Protein AF-0000000074485334 (afdb_homodimer)

Solvent-accessible surface area (backbone atoms only — not comparable to full-atom values): 10804 Å² total; per-residue (Å²): 131,56,73,60,58,55,54,50,51,48,52,54,51,51,53,50,52,50,50,51,51,50,42,45,50,51,14,49,51,49,51,52,48,38,50,74,68,72,44,50,59,55,57,53,14,60,74,61,71,48,57,42,66,56,48,52,33,33,52,67,53,73,46,70,53,33,49,62,54,48,25,43,47,10,41,76,62,61,41,70,47,78,41,64,43,44,82,66,78,66,75,74,72,80,64,67,128,130,57,74,61,58,54,54,51,51,49,52,55,50,50,54,50,52,50,50,53,50,50,43,46,48,52,13,49,50,51,51,51,47,36,49,75,67,71,44,50,59,54,55,52,14,60,74,62,72,48,58,43,65,58,48,53,33,33,53,68,52,73,46,71,53,33,48,62,55,47,25,42,47,9,40,77,62,62,40,71,46,77,40,64,42,48,82,69,75,67,80,69,70,76,63,83,127

Structure (mmCIF, N/CA/C/O backbone):
data_AF-0000000074485334-model_v1
#
loop_
_entity.id
_entity.type
_entity.pdbx_description
1 polymer 'Transcriptional regulator'
#
loop_
_atom_site.group_PDB
_atom_site.id
_atom_site.type_symbol
_atom_site.label_atom_id
_atom_site.label_alt_id
_atom_site.label_comp_id
_atom_site.label_asym_id
_atom_site.label_entity_id
_atom_site.label_seq_id
_atom_site.pdbx_PDB_ins_code
_atom_site.Cartn_x
_atom_site.Cartn_y
_atom_site.Cartn_z
_atom_site.occupancy
_atom_site.B_iso_or_equiv
_atom_site.auth_seq_id
_atom_site.auth_comp_id
_atom_site.auth_asym_id
_atom_site.auth_atom_id
_atom_site.pdbx_PDB_model_num
ATOM 1 N N . MET A 1 1 ? -9.156 -35.875 8.82 1 62.97 1 MET A N 1
ATOM 2 C CA . MET A 1 1 ? -8.688 -34.656 8.148 1 62.97 1 MET A CA 1
ATOM 3 C C . MET A 1 1 ? -7.305 -34.875 7.551 1 62.97 1 MET A C 1
ATOM 5 O O . MET A 1 1 ? -6.379 -35.281 8.25 1 62.97 1 MET A O 1
ATOM 9 N N . SER A 1 2 ? -7.074 -34.844 6.277 1 83.19 2 SER A N 1
ATOM 10 C CA . SER A 1 2 ? -5.844 -35.25 5.613 1 83.19 2 SER A CA 1
ATOM 11 C C . SER A 1 2 ? -4.672 -34.375 6.008 1 83.19 2 SER A C 1
ATOM 13 O O . SER A 1 2 ? -4.867 -33.25 6.48 1 83.19 2 SER A O 1
ATOM 15 N N . ASP A 1 3 ? -3.596 -34.906 6.133 1 88.75 3 ASP A N 1
ATOM 16 C CA . ASP A 1 3 ? -2.34 -34.219 6.398 1 88.75 3 ASP A CA 1
ATOM 17 C C . ASP A 1 3 ? -2.223 -32.969 5.551 1 88.75 3 ASP A C 1
ATOM 19 O O . ASP A 1 3 ? -1.671 -31.953 6.004 1 88.75 3 ASP A O 1
ATOM 23 N N . PHE A 1 4 ? -2.906 -33.031 4.547 1 87.56 4 PHE A N 1
ATOM 24 C CA . PHE A 1 4 ? -2.891 -31.891 3.627 1 87.56 4 PHE A CA 1
ATOM 25 C C . PHE A 1 4 ? -3.682 -30.719 4.195 1 87.56 4 PHE A C 1
ATOM 27 O O . PHE A 1 4 ? -3.219 -29.578 4.168 1 87.56 4 PHE A O 1
ATOM 34 N N . PHE A 1 5 ? -4.836 -30.938 4.723 1 87.38 5 PHE A N 1
ATOM 35 C CA . PHE A 1 5 ? -5.699 -29.891 5.266 1 87.38 5 PHE A CA 1
ATOM 36 C C . PHE A 1 5 ? -5.043 -29.219 6.457 1 87.38 5 PHE A C 1
ATOM 38 O O . PHE A 1 5 ? -5.148 -28 6.617 1 87.38 5 PHE A O 1
ATOM 45 N N . LYS A 1 6 ? -4.391 -30.016 7.129 1 91.5 6 LYS A N 1
ATOM 46 C CA . LYS A 1 6 ? -3.717 -29.469 8.305 1 91.5 6 LYS A CA 1
ATOM 47 C C . LYS A 1 6 ? -2.574 -28.547 7.906 1 91.5 6 LYS A C 1
ATOM 49 O O . LYS A 1 6 ? -2.41 -27.469 8.484 1 91.5 6 LYS A O 1
ATOM 54 N N . LYS A 1 7 ? -1.795 -29 7.016 1 89.06 7 LYS A N 1
ATOM 55 C CA . LYS A 1 7 ? -0.67 -28.203 6.535 1 89.06 7 LYS A CA 1
ATOM 56 C C . LYS A 1 7 ? -1.153 -26.906 5.867 1 89.06 7 LYS A C 1
ATOM 58 O O . LYS A 1 7 ? 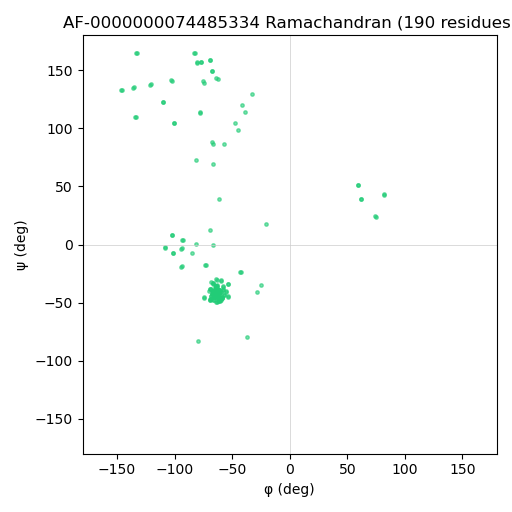-0.596 -25.844 6.102 1 89.06 7 LYS A O 1
ATOM 63 N N . TYR A 1 8 ? -2.219 -26.969 5.133 1 86.94 8 TYR A N 1
ATOM 64 C CA . TYR A 1 8 ? -2.791 -25.812 4.453 1 86.94 8 TYR A CA 1
ATOM 65 C C . TYR A 1 8 ? -3.346 -24.797 5.453 1 86.94 8 TYR A C 1
ATOM 67 O O . TYR A 1 8 ? -3.111 -23.594 5.332 1 86.94 8 TYR A O 1
ATOM 75 N N . ALA A 1 9 ? -3.979 -25.312 6.441 1 90.62 9 ALA A N 1
ATOM 76 C CA . ALA A 1 9 ? -4.523 -24.469 7.496 1 90.62 9 ALA A CA 1
ATOM 77 C C . ALA A 1 9 ? -3.414 -23.734 8.242 1 90.62 9 ALA A C 1
ATOM 79 O O . ALA A 1 9 ? -3.57 -22.562 8.594 1 90.62 9 ALA A O 1
ATOM 80 N N . ALA A 1 10 ? -2.389 -24.359 8.359 1 91.31 10 ALA A N 1
ATOM 81 C CA . ALA A 1 10 ? -1.251 -23.781 9.062 1 91.31 10 ALA A CA 1
ATOM 82 C C . ALA A 1 10 ? -0.631 -22.641 8.242 1 91.31 10 ALA A C 1
ATOM 84 O O . ALA A 1 10 ? -0.308 -21.594 8.789 1 91.31 10 ALA A O 1
ATOM 85 N N . ILE A 1 11 ? -0.539 -22.781 7 1 86.69 11 ILE A N 1
ATOM 86 C CA . ILE A 1 11 ? 0.061 -21.797 6.109 1 86.69 11 ILE A CA 1
ATOM 87 C C . ILE A 1 11 ? -0.825 -20.562 6.047 1 86.69 11 ILE A C 1
ATOM 89 O O . ILE A 1 11 ? -0.342 -19.438 6.203 1 86.69 11 ILE A O 1
ATOM 93 N N . ARG A 1 12 ? -2.08 -20.859 5.844 1 88.25 12 ARG A N 1
ATOM 94 C CA . ARG A 1 12 ? -3.021 -19.734 5.789 1 88.25 12 ARG A CA 1
ATOM 95 C C . ARG A 1 12 ? -3.029 -18.969 7.098 1 88.25 12 ARG A C 1
ATOM 97 O O . ARG A 1 12 ? -3.111 -17.734 7.098 1 88.25 12 ARG A O 1
ATOM 104 N N . GLY A 1 13 ? -2.986 -19.719 8.148 1 91.88 13 GLY A N 1
ATOM 105 C CA . GLY A 1 13 ? -2.936 -19.094 9.453 1 91.88 13 GLY A CA 1
ATOM 106 C C . GLY A 1 13 ? -1.726 -18.203 9.641 1 91.88 13 GLY A C 1
ATOM 107 O O . GLY A 1 13 ? -1.846 -17.078 10.148 1 91.88 13 GLY A O 1
ATOM 108 N N . GLU A 1 14 ? -0.611 -18.609 9.18 1 92.12 14 GLU A N 1
ATOM 109 C CA . GLU A 1 14 ? 0.622 -17.844 9.305 1 92.12 14 GLU A CA 1
ATOM 110 C C . GLU A 1 14 ? 0.559 -16.562 8.477 1 92.12 14 GLU A C 1
ATOM 112 O O . GLU A 1 14 ? 0.997 -15.5 8.93 1 92.12 14 GLU A O 1
ATOM 117 N N . GLN A 1 15 ? 0.056 -16.641 7.305 1 91.5 15 GLN A N 1
ATOM 118 C CA . GLN A 1 15 ? -0.057 -15.469 6.434 1 91.5 15 GLN A CA 1
ATOM 119 C C . GLN A 1 15 ? -0.993 -14.422 7.035 1 91.5 15 GLN A C 1
ATOM 121 O O . GLN A 1 15 ? -0.754 -13.219 6.906 1 91.5 15 GLN A O 1
ATOM 126 N N . HIS A 1 16 ? -2.014 -14.961 7.676 1 93.5 16 HIS A N 1
ATOM 127 C CA . HIS A 1 16 ? -2.967 -14.062 8.312 1 93.5 16 HIS A CA 1
ATOM 128 C C . HIS A 1 16 ? -2.318 -13.289 9.461 1 93.5 16 HIS A C 1
ATOM 130 O O . HIS A 1 16 ? -2.518 -12.078 9.586 1 93.5 16 HIS A O 1
ATOM 136 N N . VAL A 1 17 ? -1.509 -14.008 10.203 1 95 17 VAL A N 1
ATOM 137 C CA . VAL A 1 17 ? -0.847 -13.383 11.344 1 95 17 VAL A CA 1
ATOM 138 C C . VAL A 1 17 ? 0.145 -12.328 10.859 1 95 17 VAL A C 1
ATOM 140 O O . VAL A 1 17 ? 0.223 -11.234 11.414 1 95 17 VAL A O 1
ATOM 143 N N . LYS A 1 18 ? 0.827 -12.656 9.797 1 94.44 18 LYS A N 1
ATOM 144 C CA . LYS A 1 18 ? 1.801 -11.727 9.242 1 94.44 18 LYS A CA 1
ATOM 145 C C . LYS A 1 18 ? 1.114 -10.477 8.695 1 94.44 18 LYS A C 1
ATOM 147 O O . LYS A 1 18 ? 1.625 -9.359 8.852 1 94.44 18 LYS A O 1
ATOM 152 N N . LYS A 1 19 ? 0.011 -10.68 8.086 1 94.06 19 LYS A N 1
ATOM 153 C CA . LYS A 1 19 ? -0.771 -9.562 7.562 1 94.06 19 LYS A CA 1
ATOM 154 C C . LYS A 1 19 ? -1.201 -8.625 8.688 1 94.06 19 LYS A C 1
ATOM 156 O O . LYS A 1 19 ? -1.057 -7.406 8.57 1 94.06 19 LYS A O 1
ATOM 161 N N . LEU A 1 20 ? -1.696 -9.172 9.75 1 94.94 20 LEU A N 1
ATOM 162 C CA . LEU A 1 20 ? -2.121 -8.375 10.898 1 94.94 20 LEU A CA 1
ATOM 163 C C . LEU A 1 20 ? -0.947 -7.598 11.484 1 94.94 20 LEU A C 1
ATOM 165 O O . LEU A 1 20 ? -1.103 -6.441 11.883 1 94.94 20 LEU A O 1
ATOM 169 N N . GLN A 1 21 ? 0.18 -8.227 11.523 1 94.88 21 GLN A N 1
ATOM 170 C CA . GLN A 1 21 ? 1.379 -7.578 12.047 1 94.88 21 GLN A CA 1
ATOM 171 C C . GLN A 1 21 ? 1.788 -6.395 11.172 1 94.88 21 GLN A C 1
ATOM 173 O O . GLN A 1 21 ? 2.162 -5.336 11.688 1 94.88 21 GLN A O 1
ATOM 178 N N . LEU A 1 22 ? 1.682 -6.594 9.922 1 95 22 LEU A N 1
ATOM 179 C CA . LEU A 1 22 ? 2.027 -5.527 8.992 1 95 22 LEU A CA 1
ATOM 180 C C . LEU A 1 22 ? 1.1 -4.332 9.172 1 95 22 LEU A C 1
ATOM 182 O O . LEU A 1 22 ? 1.561 -3.189 9.258 1 95 22 LEU A O 1
ATOM 186 N N . GLU A 1 23 ? -0.223 -4.66 9.188 1 95.75 23 GLU A N 1
ATOM 187 C CA . GLU A 1 23 ? -1.198 -3.584 9.336 1 95.75 23 GLU A CA 1
ATOM 188 C C . GLU A 1 23 ? -1.018 -2.857 10.664 1 95.75 23 GLU A C 1
ATOM 190 O O . GLU A 1 23 ? -1.148 -1.634 10.734 1 95.75 23 GLU A O 1
ATOM 195 N N . GLY A 1 24 ? -0.718 -3.629 11.695 1 96.25 24 GLY A N 1
ATOM 196 C CA . GLY A 1 24 ? -0.431 -3.021 12.992 1 96.25 24 GLY A CA 1
ATOM 197 C C . GLY A 1 24 ? 0.782 -2.111 12.961 1 96.25 24 GLY A C 1
ATOM 198 O O . GLY A 1 24 ? 0.763 -1.0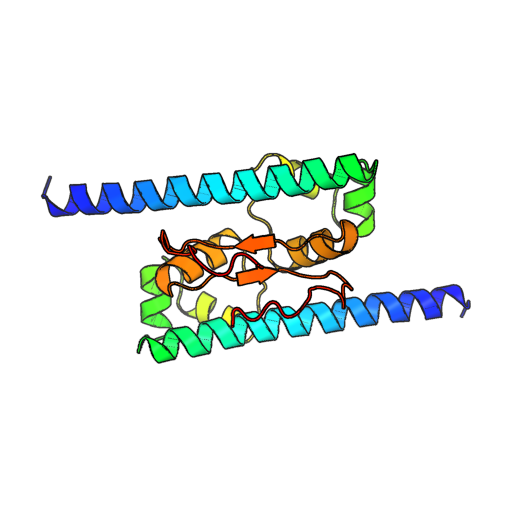25 13.547 1 96.25 24 GLY A O 1
ATOM 199 N N . THR A 1 25 ? 1.804 -2.521 12.297 1 95.81 25 THR A N 1
ATOM 200 C CA . THR A 1 25 ? 3.033 -1.742 12.195 1 95.81 25 THR A CA 1
ATOM 201 C C . THR A 1 25 ? 2.791 -0.446 11.43 1 95.81 25 THR A C 1
ATOM 203 O O . THR A 1 25 ? 3.225 0.625 11.859 1 95.81 25 THR A O 1
ATOM 206 N N . ILE A 1 26 ? 2.064 -0.538 10.336 1 96.81 26 ILE A N 1
ATOM 207 C CA . ILE A 1 26 ? 1.754 0.638 9.531 1 96.81 26 ILE A CA 1
ATOM 208 C C . ILE A 1 26 ? 0.903 1.611 10.344 1 96.81 26 ILE A C 1
ATOM 210 O O . ILE A 1 26 ? 1.189 2.811 10.383 1 96.81 26 ILE A O 1
ATOM 214 N N . ALA A 1 27 ? -0.083 1.032 11 1 97.94 27 ALA A N 1
ATOM 215 C CA . ALA A 1 27 ? -0.963 1.848 11.836 1 97.94 27 ALA A CA 1
ATOM 216 C C . ALA A 1 27 ? -0.173 2.576 12.922 1 97.94 27 ALA A C 1
ATOM 218 O O . ALA A 1 27 ? -0.342 3.781 13.117 1 97.94 27 ALA A O 1
ATOM 219 N N . ALA A 1 28 ? 0.709 1.874 13.578 1 97.75 28 ALA A N 1
ATOM 220 C CA . ALA A 1 28 ? 1.513 2.451 14.656 1 97.75 28 ALA A CA 1
ATOM 221 C C . ALA A 1 28 ? 2.443 3.535 14.117 1 97.75 28 ALA A C 1
ATOM 223 O O . ALA A 1 28 ? 2.625 4.574 14.758 1 97.75 28 ALA A O 1
ATOM 224 N N . GLN A 1 29 ? 3.029 3.297 12.953 1 97.38 29 GLN A N 1
ATOM 225 C CA . GLN A 1 29 ? 3.932 4.27 12.344 1 97.38 29 GLN A CA 1
ATOM 226 C C . GLN A 1 29 ? 3.195 5.562 12 1 97.38 29 GLN A C 1
ATOM 228 O O . GLN A 1 29 ? 3.693 6.656 12.258 1 97.38 29 GLN A O 1
ATOM 233 N N . ILE A 1 30 ? 2.023 5.387 11.43 1 98.38 30 ILE A N 1
ATOM 234 C CA . ILE A 1 30 ? 1.229 6.555 11.062 1 98.38 30 ILE A CA 1
ATOM 235 C C . ILE A 1 30 ? 0.873 7.355 12.312 1 98.38 30 ILE A C 1
ATOM 237 O O . ILE A 1 30 ? 1.085 8.57 12.359 1 98.38 30 ILE A O 1
ATOM 241 N N . LYS A 1 31 ? 0.383 6.676 13.305 1 98.56 31 LYS A N 1
ATOM 242 C CA . LYS A 1 31 ? -0.022 7.336 14.539 1 98.56 31 LYS A CA 1
ATOM 243 C C . LYS A 1 31 ? 1.162 8.031 15.203 1 98.56 31 LYS A C 1
ATOM 245 O O . LYS A 1 31 ? 1.072 9.203 15.578 1 98.56 31 LYS A O 1
ATOM 250 N N . THR A 1 32 ? 2.26 7.316 15.32 1 98.44 32 THR A N 1
ATOM 251 C CA . THR A 1 32 ? 3.453 7.836 15.977 1 98.44 32 THR A CA 1
ATOM 252 C C . THR A 1 32 ? 3.975 9.07 15.25 1 98.44 32 THR A C 1
ATOM 254 O O . THR A 1 32 ? 4.234 10.102 15.875 1 98.44 32 THR A O 1
ATOM 257 N N . ARG A 1 33 ? 4.074 9.023 13.938 1 98.06 33 ARG A N 1
ATOM 258 C CA . ARG A 1 33 ? 4.598 10.133 13.156 1 98.06 33 ARG A CA 1
ATOM 259 C C . ARG A 1 33 ? 3.643 11.32 13.188 1 98.06 33 ARG A C 1
ATOM 261 O O . ARG A 1 33 ? 4.074 12.469 13.305 1 98.06 33 ARG A O 1
ATOM 268 N N . ARG A 1 34 ? 2.373 10.969 13.008 1 98.56 34 ARG A N 1
ATOM 269 C CA . ARG A 1 34 ? 1.378 12.031 13.086 1 98.56 34 ARG A CA 1
ATOM 270 C C . ARG A 1 34 ? 1.516 12.812 14.391 1 98.56 34 ARG A C 1
ATOM 272 O O . ARG A 1 34 ? 1.539 14.039 14.391 1 98.56 34 ARG A O 1
ATOM 279 N N . LYS A 1 35 ? 1.683 12.109 15.492 1 98.62 35 LYS A N 1
ATOM 280 C CA . LYS A 1 35 ? 1.803 12.727 16.812 1 98.62 35 LYS A CA 1
ATOM 281 C C . LYS A 1 35 ? 3.117 13.484 16.953 1 98.62 35 LYS A C 1
ATOM 283 O O . LYS A 1 35 ? 3.158 14.562 17.547 1 98.62 35 LYS A O 1
ATOM 288 N N . GLN A 1 36 ? 4.164 12.922 16.391 1 98.19 36 GLN A N 1
ATOM 289 C CA . GLN A 1 36 ? 5.461 13.594 16.406 1 98.19 36 GLN A CA 1
ATOM 290 C C . GLN A 1 36 ? 5.387 14.953 15.719 1 98.19 36 GLN A C 1
ATOM 292 O O . GLN A 1 36 ? 6.109 15.875 16.078 1 98.19 36 GLN A O 1
ATOM 297 N N . LEU A 1 37 ? 4.523 15.055 14.758 1 97.5 37 LEU A N 1
ATOM 298 C CA . LEU A 1 37 ? 4.363 16.297 14 1 97.5 37 LEU A CA 1
ATOM 299 C C . LEU A 1 37 ? 3.262 17.156 14.609 1 97.5 37 LEU A C 1
ATOM 301 O O . LEU A 1 37 ? 2.842 18.156 14.008 1 97.5 37 LEU A O 1
ATOM 305 N N . ASN A 1 38 ? 2.674 16.734 15.734 1 98.38 38 ASN A N 1
ATOM 306 C CA . ASN A 1 38 ? 1.641 17.438 16.484 1 98.38 38 ASN A CA 1
ATOM 307 C C . ASN A 1 38 ? 0.374 17.625 15.648 1 98.38 38 ASN A C 1
ATOM 309 O O . ASN A 1 38 ? -0.265 18.672 15.703 1 98.38 38 ASN A O 1
ATOM 313 N N . MET A 1 39 ? 0.063 16.656 14.93 1 98.31 39 MET A N 1
ATOM 314 C CA . MET A 1 39 ? -1.136 16.688 14.094 1 98.31 39 MET A CA 1
ATOM 315 C C . MET A 1 39 ? -2.252 15.859 14.727 1 98.31 39 MET A C 1
ATOM 317 O O . MET A 1 39 ? -2.002 14.781 15.273 1 98.31 39 MET A O 1
ATOM 321 N N . THR A 1 40 ? -3.439 16.375 14.602 1 98.69 40 THR A N 1
ATOM 322 C CA . THR A 1 40 ? -4.617 15.5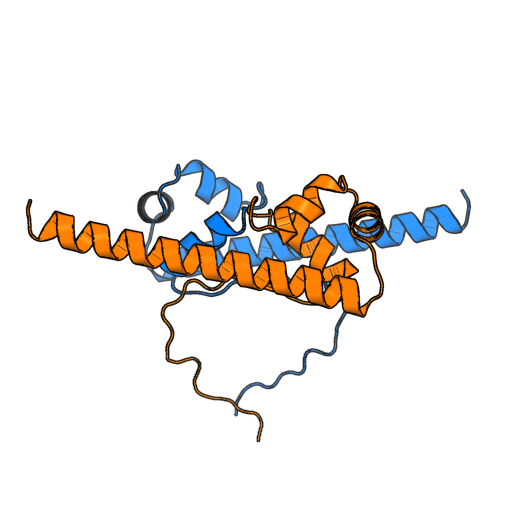86 14.938 1 98.69 40 THR A CA 1
ATOM 323 C C . THR A 1 40 ? -5.012 14.688 13.766 1 98.69 40 THR A C 1
ATOM 325 O O . THR A 1 40 ? -4.488 14.836 12.656 1 98.69 40 THR A O 1
ATOM 328 N N . GLN A 1 41 ? -5.844 13.75 14.07 1 98.75 41 GLN A N 1
ATOM 329 C CA . GLN A 1 41 ? -6.379 12.93 12.984 1 98.75 41 GLN A CA 1
ATOM 330 C C . GLN A 1 41 ? -7.09 13.789 11.945 1 98.75 41 GLN A C 1
ATOM 332 O O . GLN A 1 41 ? -6.988 13.539 10.742 1 98.75 41 GLN A O 1
ATOM 337 N N . GLN A 1 42 ? -7.789 14.875 12.352 1 98.81 42 GLN A N 1
ATOM 338 C CA . GLN A 1 42 ? -8.508 15.781 11.461 1 98.81 42 GLN A CA 1
ATOM 339 C C . GLN A 1 42 ? -7.543 16.531 10.547 1 98.81 42 GLN A C 1
ATOM 341 O O . GLN A 1 42 ? -7.781 16.656 9.344 1 98.81 42 GLN A O 1
ATOM 346 N N . GLU A 1 43 ? -6.508 17 11.172 1 98.69 43 GLU A N 1
ATOM 347 C CA . GLU A 1 43 ? -5.535 17.75 10.383 1 98.69 43 GLU A CA 1
ATOM 348 C C . GLU A 1 43 ? -4.887 16.875 9.32 1 98.69 43 GLU A C 1
ATOM 350 O O . GLU A 1 43 ? -4.707 17.312 8.18 1 98.69 43 GLU A O 1
ATOM 355 N N . LEU A 1 44 ? -4.523 15.664 9.664 1 98.56 44 LEU A N 1
ATOM 356 C CA . LEU A 1 44 ? -3.973 14.734 8.68 1 98.56 44 LEU A CA 1
ATOM 357 C C . LEU A 1 44 ? -4.992 14.438 7.59 1 98.56 44 LEU A C 1
ATOM 359 O O . LEU A 1 44 ? -4.656 14.445 6.402 1 98.56 44 LEU A O 1
ATOM 363 N N . ALA A 1 45 ? -6.215 14.172 7.969 1 98.69 45 ALA A N 1
ATOM 364 C CA . ALA A 1 45 ? -7.297 13.883 7.031 1 98.69 45 ALA A CA 1
ATOM 365 C C . ALA A 1 45 ? -7.477 15.023 6.039 1 98.69 45 ALA A C 1
ATOM 367 O O . ALA A 1 45 ? -7.582 14.797 4.832 1 98.69 45 ALA A O 1
ATOM 368 N N . ASP A 1 46 ? -7.434 16.25 6.52 1 98.12 46 ASP A N 1
ATOM 369 C CA . ASP A 1 46 ? -7.574 17.438 5.684 1 98.12 46 ASP A CA 1
ATOM 370 C C . ASP A 1 46 ? -6.41 17.562 4.699 1 98.12 46 ASP A C 1
ATOM 372 O O . ASP A 1 46 ? -6.613 17.906 3.533 1 98.12 46 ASP A O 1
ATOM 376 N N . ARG A 1 47 ? -5.273 17.203 5.129 1 96.06 47 ARG A N 1
ATOM 377 C CA . ARG A 1 47 ? -4.07 17.344 4.312 1 96.06 47 ARG A CA 1
ATOM 378 C C . ARG A 1 47 ? -4.113 16.391 3.117 1 96.06 47 ARG A C 1
ATOM 380 O O . ARG A 1 47 ? -3.598 16.719 2.045 1 96.06 47 ARG A O 1
ATOM 387 N N . ILE A 1 48 ? -4.758 15.25 3.377 1 96.25 48 ILE A N 1
ATOM 388 C CA . ILE A 1 48 ? -4.699 14.281 2.287 1 96.25 48 ILE A CA 1
ATOM 389 C C . ILE A 1 48 ? -6.066 14.164 1.622 1 96.25 48 ILE A C 1
ATOM 391 O O . ILE A 1 48 ? -6.262 13.336 0.729 1 96.25 48 ILE A O 1
ATOM 395 N N . GLY A 1 49 ? -7.043 14.82 2.059 1 96.75 49 GLY A N 1
ATOM 396 C CA . GLY A 1 49 ? -8.328 14.938 1.383 1 96.75 49 GLY A CA 1
ATOM 397 C C . GLY A 1 49 ? -9.234 13.742 1.626 1 96.75 49 GLY A C 1
ATOM 398 O O . GLY A 1 49 ? -9.852 13.227 0.691 1 96.75 49 GLY A O 1
ATOM 399 N N . VAL A 1 50 ? -9.289 13.281 2.895 1 97.62 50 VAL A N 1
ATOM 400 C CA . VAL A 1 50 ? -10.188 12.195 3.258 1 97.62 50 VAL A CA 1
ATOM 401 C C . VAL A 1 50 ? -10.938 12.555 4.543 1 97.62 50 VAL A C 1
ATOM 403 O O . VAL A 1 50 ? -10.555 13.492 5.246 1 97.62 50 VAL A O 1
ATOM 406 N N . PRO A 1 51 ? -11.992 11.812 4.793 1 98.38 51 PRO A N 1
ATOM 407 C CA . PRO A 1 51 ? -12.656 12.008 6.082 1 98.38 51 PRO A CA 1
ATOM 408 C C . PRO A 1 51 ? -11.797 11.562 7.262 1 98.38 51 PRO A C 1
ATOM 410 O O . PRO A 1 51 ? -11.023 10.617 7.141 1 98.38 51 PRO A O 1
ATOM 413 N N . LYS A 1 52 ? -11.992 12.227 8.383 1 98.56 52 LYS A N 1
ATOM 414 C CA . LYS A 1 52 ? -11.289 11.875 9.617 1 98.56 52 LYS A CA 1
ATOM 415 C C . LYS A 1 52 ? -11.484 10.406 9.961 1 98.56 52 LYS A C 1
ATOM 417 O O . LYS A 1 52 ? -10.562 9.75 10.469 1 98.56 52 LYS A O 1
ATOM 422 N N . SER A 1 53 ? -12.625 9.883 9.648 1 98.56 53 SER A N 1
ATOM 423 C CA . SER A 1 53 ? -12.945 8.492 9.977 1 98.56 53 SER A CA 1
ATOM 424 C C . SER A 1 53 ? -12.023 7.527 9.234 1 98.56 53 SER A C 1
ATOM 426 O O . SER A 1 53 ? -11.727 6.441 9.734 1 98.56 53 SER A O 1
ATOM 428 N N . THR A 1 54 ? -11.57 7.926 8.055 1 98.25 54 THR A N 1
ATOM 429 C CA . THR A 1 54 ? -10.641 7.102 7.289 1 98.25 54 THR A CA 1
ATOM 430 C C . THR A 1 54 ? -9.32 6.941 8.039 1 98.25 54 THR A C 1
ATOM 432 O O . THR A 1 54 ? -8.812 5.828 8.188 1 98.25 54 THR A O 1
ATOM 435 N N . ILE A 1 55 ? -8.789 8.031 8.578 1 98.69 55 ILE A N 1
ATOM 436 C CA . ILE A 1 55 ? -7.551 8.008 9.344 1 98.69 55 ILE A CA 1
ATOM 437 C C . ILE A 1 55 ? -7.742 7.176 10.609 1 98.69 55 ILE A C 1
ATOM 439 O O . ILE A 1 55 ? -6.902 6.336 10.938 1 98.69 55 ILE A O 1
ATOM 443 N N . GLY A 1 56 ? -8.844 7.375 11.273 1 98.5 56 GLY A N 1
ATOM 444 C CA . GLY A 1 56 ? -9.133 6.617 12.477 1 98.5 56 GLY A CA 1
ATOM 445 C C . GLY A 1 56 ? -9.164 5.121 12.25 1 98.5 56 GLY A C 1
ATOM 446 O O . GLY A 1 56 ? -8.609 4.352 13.039 1 98.5 56 GLY A O 1
ATOM 447 N N . ARG A 1 57 ? -9.82 4.727 11.203 1 98 57 ARG A N 1
ATOM 448 C CA . ARG A 1 57 ? -9.938 3.307 10.891 1 98 57 ARG A CA 1
ATOM 449 C C . ARG A 1 57 ? -8.586 2.715 10.516 1 98 57 ARG A C 1
ATOM 451 O O . ARG A 1 57 ? -8.266 1.586 10.898 1 98 57 ARG A O 1
ATOM 458 N N . ILE A 1 58 ? -7.797 3.445 9.773 1 97.94 58 ILE A N 1
ATOM 459 C CA . ILE A 1 58 ? -6.465 2.992 9.383 1 97.94 58 ILE A CA 1
ATOM 460 C C . ILE A 1 58 ? -5.594 2.826 10.625 1 97.94 58 ILE A C 1
ATOM 462 O O . ILE A 1 58 ? -4.945 1.791 10.797 1 97.94 58 ILE A O 1
ATOM 466 N N . GLU A 1 59 ? -5.652 3.807 11.547 1 98.19 59 GLU A N 1
ATOM 467 C CA . GLU A 1 59 ? -4.793 3.791 12.727 1 98.19 59 GLU A CA 1
ATOM 468 C C . GLU A 1 59 ? -5.25 2.732 13.727 1 98.19 59 GLU A C 1
ATOM 470 O O . GLU A 1 59 ? -4.488 2.342 14.617 1 98.19 59 GLU A O 1
ATOM 475 N N . ALA A 1 60 ? -6.496 2.281 13.578 1 96.62 60 ALA A N 1
ATOM 476 C CA . ALA A 1 60 ? -7.023 1.225 14.438 1 96.62 60 ALA A CA 1
ATOM 477 C C . ALA A 1 60 ? -6.828 -0.149 13.797 1 96.62 60 ALA A C 1
ATOM 479 O O . ALA A 1 60 ? -7.199 -1.169 14.383 1 96.62 60 ALA A O 1
ATOM 480 N N . GLY A 1 61 ? -6.32 -0.18 12.625 1 93.88 61 GLY A N 1
ATOM 481 C CA . GLY A 1 61 ? -6.117 -1.441 11.93 1 93.88 61 GLY A CA 1
ATOM 482 C C . GLY A 1 61 ? -7.406 -2.049 11.406 1 93.88 61 GLY A C 1
ATOM 483 O O . GLY A 1 61 ? -7.469 -3.25 11.133 1 93.88 61 GLY A O 1
ATOM 484 N N . LEU A 1 62 ? -8.414 -1.211 11.172 1 93.5 62 LEU A N 1
ATOM 485 C CA . LEU A 1 62 ? -9.734 -1.719 10.797 1 93.5 62 LEU A CA 1
ATOM 486 C C . LEU A 1 62 ? -9.891 -1.748 9.281 1 93.5 62 LEU A C 1
ATOM 488 O O . LEU A 1 62 ? -10.805 -2.402 8.766 1 93.5 62 LEU A O 1
ATOM 492 N N . THR A 1 63 ? -9.102 -1.031 8.562 1 93.44 63 THR A N 1
ATOM 493 C CA . THR A 1 63 ? -9.148 -1.015 7.105 1 93.44 63 THR A CA 1
ATOM 494 C C . THR A 1 63 ? -7.742 -1.089 6.516 1 93.44 63 THR A C 1
ATOM 496 O O . THR A 1 63 ? -6.805 -0.494 7.055 1 93.44 63 THR A O 1
ATOM 499 N N . SER A 1 64 ? -7.621 -1.915 5.523 1 94.94 64 SER A N 1
ATOM 500 C CA . SER A 1 64 ? -6.395 -1.893 4.734 1 94.94 64 SER A CA 1
ATOM 501 C C . SER A 1 64 ? -6.395 -0.73 3.746 1 94.94 64 SER A C 1
ATOM 503 O O . SER A 1 64 ? -7.211 -0.693 2.822 1 94.94 64 SER A O 1
ATOM 505 N N . PRO A 1 65 ? -5.527 0.18 3.957 1 97 65 PRO A N 1
ATOM 506 C CA . PRO A 1 65 ? -5.562 1.323 3.043 1 97 65 PRO A CA 1
ATOM 507 C C . PRO A 1 65 ? -5.121 0.96 1.627 1 97 65 PRO A C 1
ATOM 509 O O . PRO A 1 65 ? -4.418 -0.034 1.433 1 97 65 PRO A O 1
ATOM 512 N N . ARG A 1 66 ? -5.547 1.813 0.655 1 96.94 66 ARG A N 1
ATOM 513 C CA . ARG A 1 66 ? -5.039 1.723 -0.71 1 96.94 66 ARG A CA 1
ATOM 514 C C . ARG A 1 66 ? -3.643 2.322 -0.816 1 96.94 66 ARG A C 1
ATOM 516 O O . ARG A 1 66 ? -3.273 3.193 -0.024 1 96.94 66 ARG A O 1
ATOM 523 N N . VAL A 1 67 ? -2.922 1.916 -1.78 1 96.44 67 VAL A N 1
ATOM 524 C CA . VAL A 1 67 ? -1.597 2.453 -2.072 1 96.44 67 VAL A CA 1
ATOM 525 C C . VAL A 1 67 ? -1.678 3.969 -2.24 1 96.44 67 VAL A C 1
ATOM 527 O O . VAL A 1 67 ? -0.83 4.703 -1.727 1 96.44 67 VAL A O 1
ATOM 530 N N . GLU A 1 68 ? -2.672 4.438 -2.863 1 96.06 68 GLU A N 1
ATOM 531 C CA . GLU A 1 68 ? -2.842 5.871 -3.078 1 96.06 68 GLU A CA 1
ATOM 532 C C . GLU A 1 68 ? -2.953 6.621 -1.753 1 96.06 68 GLU A C 1
ATOM 534 O O . GLU A 1 68 ? -2.35 7.68 -1.581 1 96.06 68 GLU A O 1
ATOM 539 N N . THR A 1 69 ? -3.705 6.055 -0.874 1 97.38 69 THR A N 1
ATOM 540 C CA . THR A 1 69 ? -3.883 6.691 0.428 1 97.38 69 THR A CA 1
ATOM 541 C C . THR A 1 69 ? -2.578 6.676 1.219 1 97.38 69 THR A C 1
ATOM 543 O O . THR A 1 69 ? -2.195 7.688 1.811 1 97.38 69 THR A O 1
ATOM 546 N N . LEU A 1 70 ? -1.906 5.59 1.189 1 97.81 70 LEU A N 1
ATOM 547 C CA . LEU A 1 70 ? -0.633 5.492 1.895 1 97.81 70 LEU A CA 1
ATOM 548 C C . LEU A 1 70 ? 0.393 6.453 1.302 1 97.81 70 LEU A C 1
ATOM 550 O O . LEU A 1 70 ? 1.224 7.004 2.025 1 97.81 70 LEU A O 1
ATOM 554 N N . PHE A 1 71 ? 0.33 6.613 -0.019 1 97.56 71 PHE A N 1
ATOM 555 C CA . PHE A 1 71 ? 1.213 7.566 -0.684 1 97.56 71 PHE A CA 1
ATOM 556 C C . PHE A 1 71 ? 0.979 8.977 -0.162 1 97.56 71 PHE A C 1
ATOM 558 O O . PHE A 1 71 ? 1.929 9.68 0.197 1 97.56 71 PHE A O 1
ATOM 565 N N . LYS A 1 72 ? -0.248 9.336 -0.105 1 97.56 72 LYS A N 1
ATOM 566 C CA . LYS A 1 72 ? -0.59 10.664 0.382 1 97.56 72 LYS A CA 1
ATOM 567 C C . LYS A 1 72 ? -0.176 10.844 1.84 1 97.56 72 LYS A C 1
ATOM 569 O O . LYS A 1 72 ? 0.323 11.898 2.225 1 97.56 72 LYS A O 1
ATOM 574 N N . ILE A 1 73 ? -0.377 9.781 2.633 1 98.19 73 ILE A N 1
ATOM 575 C CA . ILE A 1 73 ? 0.027 9.828 4.031 1 98.19 73 ILE A CA 1
ATOM 576 C C . ILE A 1 73 ? 1.547 9.938 4.129 1 98.19 73 ILE A C 1
ATOM 578 O O . ILE A 1 73 ? 2.068 10.711 4.938 1 98.19 73 ILE A O 1
ATOM 582 N N . SER A 1 74 ? 2.201 9.188 3.336 1 97.94 74 SER A N 1
ATOM 583 C CA . SER A 1 74 ? 3.66 9.234 3.312 1 97.94 74 SER A CA 1
ATOM 584 C C . SER A 1 74 ? 4.16 10.641 2.992 1 97.94 74 SER A C 1
ATOM 586 O O . SER A 1 74 ? 5.148 11.102 3.566 1 97.94 74 SER A O 1
ATOM 588 N N . GLN A 1 75 ? 3.498 11.32 2.1 1 96.5 75 GLN A N 1
ATOM 589 C CA . GLN A 1 75 ? 3.836 12.695 1.753 1 96.5 75 GLN A CA 1
ATOM 590 C C . GLN A 1 75 ? 3.588 13.633 2.93 1 96.5 75 GLN A C 1
ATOM 592 O O . GLN A 1 75 ? 4.457 14.43 3.291 1 96.5 75 GLN A O 1
ATOM 597 N N . ALA A 1 76 ? 2.447 13.469 3.49 1 96.88 76 ALA A N 1
ATOM 598 C CA . ALA A 1 76 ? 2.025 14.375 4.559 1 96.88 76 ALA A CA 1
ATOM 599 C C . ALA A 1 76 ? 2.898 14.203 5.797 1 96.88 76 ALA A C 1
ATOM 601 O O . ALA A 1 76 ? 3.156 15.164 6.523 1 96.88 76 ALA A O 1
ATOM 602 N N . LEU A 1 77 ? 3.346 12.984 6.035 1 97.69 77 LEU A N 1
ATOM 603 C CA . LEU A 1 77 ? 4.102 12.68 7.242 1 97.69 77 LEU A CA 1
ATOM 604 C C . LEU A 1 77 ? 5.598 12.594 6.945 1 97.69 77 LEU A C 1
ATOM 606 O O . LEU A 1 77 ? 6.406 12.398 7.852 1 97.69 77 LEU A O 1
ATOM 610 N N . ASN A 1 78 ? 5.984 12.641 5.766 1 95.75 78 ASN A N 1
ATOM 611 C CA . ASN A 1 78 ? 7.371 12.562 5.32 1 95.75 78 ASN A CA 1
ATOM 612 C C . ASN A 1 78 ? 8.031 11.258 5.762 1 95.75 78 ASN A C 1
ATOM 614 O O . ASN A 1 78 ? 9.109 11.266 6.355 1 95.75 78 ASN A O 1
ATOM 618 N N . THR A 1 79 ? 7.352 10.094 5.473 1 95.56 79 THR A N 1
ATOM 619 C CA . THR A 1 79 ? 7.828 8.766 5.848 1 95.56 79 THR A CA 1
ATOM 620 C C . THR A 1 79 ? 7.438 7.734 4.797 1 95.56 79 THR A C 1
ATOM 622 O O . THR A 1 79 ? 6.285 7.699 4.352 1 95.56 79 THR A O 1
ATOM 625 N N . PRO A 1 80 ? 8.375 6.941 4.418 1 96 80 PRO A N 1
ATOM 626 C CA . PRO A 1 80 ? 8.016 5.836 3.525 1 96 80 PRO A CA 1
ATOM 627 C C . PRO A 1 80 ? 7.414 4.648 4.27 1 96 80 PRO A C 1
ATOM 629 O O . PRO A 1 80 ? 7.609 4.508 5.477 1 96 80 PRO A O 1
ATOM 632 N N . PHE A 1 81 ? 6.578 3.762 3.551 1 96 81 PHE A N 1
ATOM 633 C CA . PHE A 1 81 ? 6.004 2.527 4.07 1 96 81 PHE 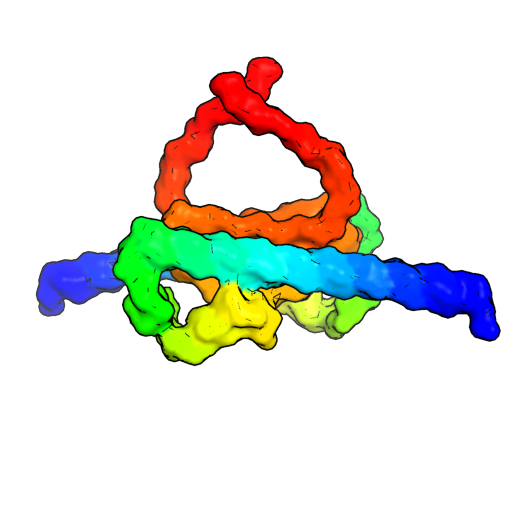A CA 1
ATOM 634 C C . PHE A 1 81 ? 6.453 1.33 3.24 1 96 81 PHE A C 1
ATOM 636 O O . PHE A 1 81 ? 6.516 1.408 2.012 1 96 81 PHE A O 1
ATOM 643 N N . ILE A 1 82 ? 6.801 0.201 3.955 1 95.5 82 ILE A N 1
ATOM 644 C CA . ILE A 1 82 ? 7.254 -1.014 3.287 1 95.5 82 ILE A CA 1
ATOM 645 C C . ILE A 1 82 ? 6.195 -2.105 3.424 1 95.5 82 ILE A C 1
ATOM 647 O O . ILE A 1 82 ? 5.742 -2.404 4.531 1 95.5 82 ILE A O 1
ATOM 651 N N . ILE A 1 83 ? 5.734 -2.621 2.309 1 95.81 83 ILE A N 1
ATOM 652 C CA . ILE A 1 83 ? 4.84 -3.771 2.264 1 95.81 83 ILE A CA 1
ATOM 653 C C . ILE A 1 83 ? 5.633 -5.031 1.933 1 95.81 83 ILE A C 1
ATOM 655 O O . ILE A 1 83 ? 6.02 -5.246 0.781 1 95.81 83 ILE A O 1
ATOM 659 N N . ASP A 1 84 ? 5.844 -5.875 3.02 1 94.62 84 ASP A N 1
ATOM 660 C CA . ASP A 1 84 ? 6.738 -7.016 2.852 1 94.62 84 ASP A CA 1
ATOM 661 C C . ASP A 1 84 ? 6.125 -8.289 3.43 1 94.62 84 ASP A C 1
ATOM 663 O O . ASP A 1 84 ? 6.102 -8.477 4.648 1 94.62 84 ASP A O 1
ATOM 667 N N . GLY A 1 85 ? 5.785 -9.117 2.57 1 92.31 85 GLY A N 1
ATOM 668 C CA . GLY A 1 85 ? 5.309 -10.43 2.988 1 92.31 85 GLY A CA 1
ATOM 669 C C . GLY A 1 85 ? 6.348 -11.523 2.828 1 92.31 85 GLY A C 1
ATOM 670 O O . GLY A 1 85 ? 6.039 -12.703 2.973 1 92.31 85 GLY A O 1
ATOM 671 N N . THR A 1 86 ? 7.566 -11.125 2.498 1 89.5 86 THR A N 1
ATOM 672 C CA . THR A 1 86 ? 8.586 -12.117 2.189 1 89.5 86 THR A CA 1
ATOM 673 C C . THR A 1 86 ? 9.086 -12.797 3.465 1 89.5 86 THR A C 1
ATOM 675 O O . THR A 1 86 ? 8.984 -12.227 4.555 1 89.5 86 THR A O 1
ATOM 678 N N . SER A 1 87 ? 9.273 -14.109 3.348 1 72.56 87 SER A N 1
ATOM 679 C CA . SER A 1 87 ? 9.836 -14.875 4.457 1 72.56 87 SER A CA 1
ATOM 680 C C . SER A 1 87 ? 11.289 -14.477 4.715 1 72.56 87 SER A C 1
ATOM 682 O O . SER A 1 87 ? 11.93 -15.016 5.621 1 72.56 87 SER A O 1
ATOM 684 N N . ARG A 1 88 ? 11.883 -13.547 3.971 1 56.5 88 ARG A N 1
ATOM 685 C CA . ARG A 1 88 ? 13.336 -13.445 4.043 1 56.5 88 ARG A CA 1
ATOM 686 C C . ARG A 1 88 ? 13.781 -12.961 5.418 1 56.5 88 ARG A C 1
ATOM 688 O O . ARG A 1 88 ? 13.359 -11.891 5.875 1 56.5 88 ARG A O 1
ATOM 695 N N . GLN A 1 89 ? 13.992 -13.742 6.324 1 47.47 89 GLN A N 1
ATOM 696 C CA . GLN A 1 89 ? 15.055 -13.586 7.305 1 47.47 89 GLN A CA 1
ATOM 697 C C . GLN A 1 89 ? 16.203 -12.734 6.75 1 47.47 89 GLN A C 1
ATOM 699 O O . GLN A 1 89 ? 17.062 -12.273 7.5 1 47.47 89 GLN A O 1
ATOM 704 N N . ASP A 1 90 ? 16.547 -12.812 5.426 1 39.94 90 ASP A N 1
ATOM 705 C CA . ASP A 1 90 ? 17.906 -12.375 5.098 1 39.94 90 ASP A CA 1
ATOM 706 C C . ASP A 1 90 ? 17.953 -10.859 4.906 1 39.94 90 ASP A C 1
ATOM 708 O O . ASP A 1 90 ? 18.906 -10.328 4.324 1 39.94 90 ASP A O 1
ATOM 712 N N . HIS A 1 91 ? 16.906 -10.18 4.898 1 41.44 91 HIS A N 1
ATOM 713 C CA . HIS A 1 91 ? 17.344 -8.805 4.68 1 41.44 91 HIS A CA 1
ATOM 714 C C . HIS A 1 91 ? 18.328 -8.359 5.75 1 41.44 91 HIS A C 1
ATOM 716 O O . HIS A 1 91 ? 17.969 -8.227 6.922 1 41.44 91 HIS A O 1
ATOM 722 N N . ASN A 1 92 ? 19.594 -8.594 5.625 1 34.78 92 ASN A N 1
ATOM 723 C CA . ASN A 1 92 ? 20.766 -8.031 6.293 1 34.78 92 ASN A CA 1
ATOM 724 C C . ASN A 1 92 ? 20.547 -6.566 6.66 1 34.78 92 ASN A C 1
ATOM 726 O O . ASN A 1 92 ? 19.906 -5.824 5.918 1 34.78 92 ASN A O 1
ATOM 730 N N . LEU A 1 93 ? 20.797 -6.129 7.953 1 32.06 93 LEU A N 1
ATOM 731 C CA . LEU A 1 93 ? 21.219 -5.152 8.953 1 32.06 93 LEU A CA 1
ATOM 732 C C . LEU A 1 93 ? 22.094 -4.07 8.336 1 32.06 93 LEU A C 1
ATOM 734 O O . LEU A 1 93 ? 22.828 -3.377 9.039 1 32.06 93 LEU A O 1
ATOM 738 N N . HIS A 1 94 ? 22.141 -3.852 7.012 1 31.66 94 HIS A N 1
ATOM 739 C CA . HIS A 1 94 ? 23.219 -2.869 6.895 1 31.66 94 HIS A CA 1
ATOM 740 C C . HIS A 1 94 ? 22.812 -1.544 7.539 1 31.66 94 HIS A C 1
ATOM 742 O O . HIS A 1 94 ? 21.922 -0.852 7.047 1 31.66 94 HIS A O 1
ATOM 748 N N . VAL A 1 95 ? 22.734 -1.649 8.859 1 28.64 95 VAL A N 1
ATOM 749 C CA . VAL A 1 95 ? 22.938 -0.41 9.602 1 28.64 95 VAL A CA 1
ATOM 750 C C . VAL A 1 95 ? 24.141 0.335 9.023 1 28.64 95 VAL A C 1
ATOM 752 O O . VAL A 1 95 ? 25.234 -0.229 8.906 1 28.64 95 VAL A O 1
ATOM 755 N N . GLN A 1 96 ? 23.906 1.272 8.219 1 26.41 96 GLN A N 1
ATOM 756 C CA . GLN A 1 96 ? 25.016 2.221 8.109 1 26.41 96 GLN A CA 1
ATOM 757 C C . GLN A 1 96 ? 25.625 2.523 9.477 1 26.41 96 GLN A C 1
ATOM 759 O O . GLN A 1 96 ? 24.891 2.854 10.422 1 26.41 96 GLN A O 1
ATOM 764 N N . ILE A 1 97 ? 26.984 2.197 9.586 1 22.83 97 ILE A N 1
ATOM 765 C CA . ILE A 1 97 ? 28.016 2.658 10.508 1 22.83 97 ILE A CA 1
ATOM 766 C C . ILE A 1 97 ? 27.859 4.156 10.75 1 22.83 97 ILE A C 1
ATOM 768 O O . ILE A 1 97 ? 27.672 4.93 9.812 1 22.83 97 ILE A O 1
ATOM 772 N N . MET B 1 1 ? -6.48 35.281 -11.57 1 63.88 1 MET B N 1
ATOM 773 C CA . MET B 1 1 ? -6.223 34.094 -10.781 1 63.88 1 MET B CA 1
ATOM 774 C C . MET B 1 1 ? -5.102 34.312 -9.773 1 63.88 1 MET B C 1
ATOM 776 O O . MET B 1 1 ? -4.02 34.781 -10.141 1 63.88 1 MET B O 1
ATOM 780 N N . SER B 1 2 ? -5.289 34.312 -8.523 1 82.69 2 SER B N 1
ATOM 781 C CA . SER B 1 2 ? -4.348 34.719 -7.496 1 82.69 2 SER B CA 1
ATOM 782 C C . SER B 1 2 ? -3.098 33.844 -7.488 1 82.69 2 SER B C 1
ATOM 784 O O . SER B 1 2 ? -3.115 32.75 -8 1 82.69 2 SER B O 1
ATOM 786 N N . ASP B 1 3 ? -2.027 34.406 -7.254 1 89 3 ASP B N 1
ATOM 787 C CA . ASP B 1 3 ? -0.741 33.75 -7.105 1 89 3 ASP B CA 1
ATOM 788 C C . ASP B 1 3 ? -0.877 32.469 -6.258 1 89 3 ASP B C 1
ATOM 790 O O . ASP B 1 3 ? -0.194 31.484 -6.504 1 89 3 ASP B O 1
ATOM 794 N N . PHE B 1 4 ? -1.852 32.531 -5.535 1 88 4 PHE B N 1
ATOM 795 C CA . PHE B 1 4 ? -2.113 31.406 -4.648 1 88 4 PHE B CA 1
ATOM 796 C C . PHE B 1 4 ? -2.66 30.219 -5.434 1 88 4 PHE B C 1
ATOM 798 O O . PHE B 1 4 ? -2.213 29.078 -5.246 1 88 4 PHE B O 1
ATOM 805 N N . PHE B 1 5 ? -3.596 30.391 -6.309 1 88.12 5 PHE B N 1
ATOM 806 C CA . PHE B 1 5 ? -4.227 29.328 -7.086 1 88.12 5 PHE B CA 1
ATOM 807 C C . PHE B 1 5 ? -3.211 28.656 -8.008 1 88.12 5 PHE B C 1
ATOM 809 O O . PHE B 1 5 ? -3.244 27.438 -8.195 1 88.12 5 PHE B O 1
ATOM 816 N N . LYS B 1 6 ? -2.389 29.469 -8.453 1 91.69 6 LYS B N 1
ATOM 817 C CA . LYS B 1 6 ? -1.369 28.953 -9.352 1 91.69 6 LYS B CA 1
ATOM 818 C C . LYS B 1 6 ? -0.397 28.031 -8.609 1 91.69 6 LYS B C 1
ATOM 820 O O . LYS B 1 6 ? -0.039 26.969 -9.109 1 91.69 6 LYS B O 1
ATOM 825 N N . LYS B 1 7 ? 0.034 28.484 -7.5 1 89.75 7 LYS B N 1
ATOM 826 C CA . LYS B 1 7 ? 0.96 27.703 -6.691 1 89.75 7 LYS B CA 1
ATOM 827 C C . LYS B 1 7 ? 0.309 26.406 -6.215 1 89.75 7 LYS B C 1
ATOM 829 O O . LYS B 1 7 ? 0.928 25.344 -6.254 1 89.75 7 LYS B O 1
ATOM 834 N N . TYR B 1 8 ? -0.93 26.438 -5.859 1 86.94 8 TYR B N 1
ATOM 835 C CA . TYR B 1 8 ? -1.676 25.266 -5.395 1 86.94 8 TYR B CA 1
ATOM 836 C C . TYR B 1 8 ? -1.865 24.266 -6.523 1 86.94 8 TYR B C 1
ATOM 838 O O . TYR B 1 8 ? -1.667 23.062 -6.328 1 86.94 8 TYR B O 1
ATOM 846 N N . ALA B 1 9 ? -2.158 24.781 -7.645 1 89.88 9 ALA B N 1
ATOM 847 C CA . ALA B 1 9 ? -2.322 23.922 -8.82 1 89.88 9 ALA B CA 1
ATOM 848 C C . ALA B 1 9 ? -1.02 23.203 -9.164 1 89.88 9 ALA B C 1
ATOM 850 O O . ALA B 1 9 ? -1.032 22.031 -9.539 1 89.88 9 ALA B O 1
ATOM 851 N N . ALA B 1 10 ? -0.023 23.875 -8.961 1 91.44 10 ALA B N 1
ATOM 852 C CA . ALA B 1 10 ? 1.289 23.297 -9.258 1 91.44 10 ALA B CA 1
ATOM 853 C C . ALA B 1 10 ? 1.635 22.172 -8.289 1 91.44 10 ALA B C 1
ATOM 855 O O . ALA B 1 10 ? 2.133 21.125 -8.695 1 91.44 10 ALA B O 1
ATOM 856 N N . ILE B 1 11 ? 1.312 22.312 -7.09 1 86.75 11 ILE B N 1
ATOM 857 C CA . ILE B 1 11 ? 1.615 21.328 -6.051 1 86.75 11 ILE B CA 1
ATOM 858 C C . ILE B 1 11 ? 0.776 20.062 -6.27 1 86.75 11 ILE B C 1
ATOM 860 O O . ILE B 1 11 ? 1.304 18.953 -6.262 1 86.75 11 ILE B O 1
ATOM 864 N N . ARG B 1 12 ? -0.459 20.328 -6.473 1 88.25 12 ARG B N 1
ATOM 865 C CA . ARG B 1 12 ? -1.352 19.203 -6.715 1 88.25 12 ARG B CA 1
ATOM 866 C C . ARG B 1 12 ? -0.933 18.438 -7.965 1 88.25 12 ARG B C 1
ATOM 868 O O . ARG B 1 12 ? -0.995 17.203 -7.988 1 88.25 12 ARG B O 1
ATOM 875 N N . GLY B 1 13 ? -0.575 19.203 -8.953 1 91.94 13 GLY B N 1
ATOM 876 C CA . GLY B 1 13 ? -0.103 18.578 -10.18 1 91.94 13 GLY B CA 1
ATOM 877 C C . GLY B 1 13 ? 1.117 17.703 -9.977 1 91.94 13 GLY B C 1
ATOM 878 O O . GLY B 1 13 ? 1.181 16.594 -10.5 1 91.94 13 GLY B O 1
ATOM 879 N N . GLU B 1 14 ? 2.025 18.156 -9.18 1 92.31 14 GLU B N 1
ATOM 880 C CA . GLU B 1 14 ? 3.246 17.391 -8.906 1 92.31 14 GLU B CA 1
ATOM 881 C C . GLU B 1 14 ? 2.941 16.109 -8.141 1 92.31 14 GLU B C 1
ATOM 883 O O . GLU B 1 14 ? 3.52 15.062 -8.43 1 92.31 14 GLU B O 1
ATOM 888 N N . GLN B 1 15 ? 2.094 16.172 -7.203 1 91.44 15 GLN B N 1
ATOM 889 C CA . GLN B 1 15 ? 1.726 15 -6.414 1 91.44 15 GLN B CA 1
ATOM 890 C C . GLN B 1 15 ? 1.048 13.945 -7.281 1 91.44 15 GLN B C 1
ATOM 892 O O . GLN B 1 15 ? 1.251 12.742 -7.082 1 91.44 15 GLN B O 1
ATOM 897 N N . HIS B 1 16 ? 0.282 14.477 -8.195 1 93.5 16 HIS B N 1
ATOM 898 C CA . HIS B 1 16 ? -0.404 13.562 -9.109 1 93.5 16 HIS B CA 1
ATOM 899 C C . HIS B 1 16 ? 0.59 12.812 -9.984 1 93.5 16 HIS B C 1
ATOM 901 O O . HIS B 1 16 ? 0.463 11.602 -10.172 1 93.5 16 HIS B O 1
ATOM 907 N N . VAL B 1 17 ? 1.579 13.547 -10.445 1 95.06 17 VAL B N 1
ATOM 908 C CA . VAL B 1 17 ? 2.58 12.945 -11.32 1 95.06 17 VAL B CA 1
ATOM 909 C C . VAL B 1 17 ? 3.381 11.898 -10.539 1 95.06 17 VAL B C 1
ATOM 911 O O . VAL B 1 17 ? 3.65 10.812 -11.047 1 95.06 17 VAL B O 1
ATOM 914 N N . LYS B 1 18 ? 3.684 12.234 -9.312 1 94.5 18 LYS B N 1
ATOM 915 C CA . LYS B 1 18 ? 4.449 11.312 -8.477 1 94.5 18 LYS B CA 1
ATOM 916 C C . LYS B 1 18 ? 3.646 10.047 -8.18 1 94.5 18 LYS B C 1
ATOM 918 O O . LYS B 1 18 ? 4.199 8.945 -8.164 1 94.5 18 LYS B O 1
ATOM 923 N N . LYS B 1 19 ? 2.408 10.242 -7.941 1 94.12 19 LYS B N 1
ATOM 924 C CA . LYS B 1 19 ? 1.521 9.109 -7.695 1 94.12 19 LYS B CA 1
ATOM 925 C C . LYS B 1 19 ? 1.485 8.164 -8.891 1 94.12 19 LYS B C 1
ATOM 927 O O . LYS B 1 19 ? 1.608 6.949 -8.734 1 94.12 19 LYS B O 1
ATOM 932 N N . LEU B 1 20 ? 1.342 8.711 -10.07 1 94.94 20 LEU B N 1
ATOM 933 C CA . LEU B 1 20 ? 1.316 7.914 -11.297 1 94.94 20 LEU B CA 1
ATOM 934 C C . LEU B 1 20 ? 2.629 7.16 -11.484 1 94.94 20 LEU B C 1
ATOM 936 O O . LEU B 1 20 ? 2.633 6.008 -11.914 1 94.94 20 LEU B O 1
ATOM 940 N N . GLN B 1 21 ? 3.703 7.801 -11.156 1 94.88 21 GLN B N 1
ATOM 941 C CA . GLN B 1 21 ? 5.016 7.176 -11.273 1 94.88 21 GLN B CA 1
ATOM 942 C C . GLN B 1 21 ? 5.152 5.996 -10.312 1 94.88 21 GLN B C 1
ATOM 944 O O . GLN B 1 21 ? 5.688 4.949 -10.68 1 94.88 21 GLN B O 1
ATOM 949 N N . LEU B 1 22 ? 4.645 6.195 -9.156 1 95 22 LEU B N 1
ATOM 950 C CA . LEU B 1 22 ? 4.699 5.129 -8.164 1 95 22 LEU B CA 1
ATOM 951 C C . LEU B 1 22 ? 3.895 3.916 -8.625 1 95 22 LEU B C 1
ATOM 953 O O . LEU B 1 22 ? 4.379 2.785 -8.555 1 95 22 LEU B O 1
ATOM 957 N N . GLU B 1 23 ? 2.639 4.227 -9.062 1 95.75 23 GLU B N 1
ATOM 958 C CA . GLU B 1 23 ? 1.781 3.135 -9.508 1 95.75 23 GLU B CA 1
ATOM 959 C C . GLU B 1 23 ? 2.389 2.418 -10.711 1 95.75 23 GLU B C 1
ATOM 961 O O . GLU B 1 23 ? 2.311 1.192 -10.812 1 95.75 23 GLU B O 1
ATOM 966 N N . GLY B 1 24 ? 2.979 3.197 -11.609 1 96.25 24 GLY B N 1
ATOM 967 C CA . GLY B 1 24 ? 3.67 2.602 -12.734 1 96.25 24 GLY B CA 1
ATOM 968 C C . GLY B 1 24 ? 4.828 1.714 -12.328 1 96.25 24 GLY B C 1
ATOM 969 O O . GLY B 1 24 ? 5.02 0.633 -12.891 1 96.25 24 GLY B O 1
ATOM 970 N N . THR B 1 25 ? 5.586 2.131 -11.367 1 95.81 25 THR B N 1
ATOM 971 C CA . THR B 1 25 ? 6.734 1.375 -10.883 1 95.81 25 THR B CA 1
ATOM 972 C C . THR B 1 25 ? 6.285 0.07 -10.227 1 95.81 25 THR B C 1
ATOM 974 O O . THR B 1 25 ? 6.852 -0.991 -10.5 1 95.81 25 THR B O 1
ATOM 977 N N . ILE B 1 26 ? 5.262 0.142 -9.398 1 96.75 26 ILE B N 1
ATOM 978 C CA . ILE B 1 26 ? 4.734 -1.043 -8.734 1 96.75 26 ILE B CA 1
ATOM 979 C C . ILE B 1 26 ? 4.203 -2.027 -9.766 1 96.75 26 ILE B C 1
ATOM 981 O O . ILE B 1 26 ? 4.512 -3.221 -9.719 1 96.75 26 ILE B O 1
ATOM 985 N N . ALA B 1 27 ? 3.465 -1.463 -10.711 1 97.94 27 ALA B N 1
ATOM 986 C CA . ALA B 1 27 ? 2.908 -2.291 -11.781 1 97.94 27 ALA B CA 1
ATOM 987 C C . ALA B 1 27 ? 4.016 -3 -12.555 1 97.94 27 ALA B C 1
ATOM 989 O O . ALA B 1 27 ? 3.941 -4.207 -12.789 1 97.94 27 ALA B O 1
ATOM 990 N N . ALA B 1 28 ? 5.047 -2.281 -12.914 1 97.75 28 ALA B N 1
ATOM 991 C CA . ALA B 1 28 ? 6.156 -2.836 -13.68 1 97.75 28 ALA B CA 1
ATOM 992 C C . ALA B 1 28 ? 6.898 -3.904 -12.883 1 97.75 28 ALA B C 1
ATOM 994 O O . ALA B 1 28 ? 7.293 -4.938 -13.43 1 97.75 28 ALA B O 1
ATOM 995 N N . GLN B 1 29 ? 7.078 -3.658 -11.586 1 97.44 29 GLN B N 1
ATOM 996 C CA . GLN B 1 29 ? 7.762 -4.613 -10.727 1 97.44 29 GLN B CA 1
ATOM 997 C C . GLN B 1 29 ? 6.984 -5.922 -10.625 1 97.44 29 GLN B C 1
ATOM 999 O O . GLN B 1 29 ? 7.562 -7.004 -10.711 1 97.44 29 GLN B O 1
ATOM 1004 N N . ILE B 1 30 ? 5.691 -5.777 -10.438 1 98.38 30 ILE B N 1
ATOM 1005 C CA . ILE B 1 30 ? 4.844 -6.961 -10.328 1 98.38 30 ILE B CA 1
ATOM 1006 C C . ILE B 1 30 ? 4.914 -7.762 -11.625 1 98.38 30 ILE B C 1
ATOM 1008 O O . ILE B 1 30 ? 5.156 -8.969 -11.602 1 98.38 30 ILE B O 1
ATOM 1012 N N . LYS B 1 31 ? 4.746 -7.086 -12.727 1 98.56 31 LYS B N 1
ATOM 1013 C CA . LYS B 1 31 ? 4.77 -7.746 -14.031 1 98.56 31 LYS B CA 1
ATOM 1014 C C . LYS B 1 31 ? 6.117 -8.414 -14.281 1 98.56 31 LYS B C 1
ATOM 1016 O O . LYS B 1 31 ? 6.172 -9.586 -14.664 1 98.56 31 LYS B O 1
ATOM 1021 N N . THR B 1 32 ? 7.176 -7.676 -14.047 1 98.5 32 THR B N 1
ATOM 1022 C CA . THR B 1 32 ? 8.523 -8.172 -14.297 1 98.5 32 THR B CA 1
ATOM 1023 C C . THR B 1 32 ? 8.812 -9.398 -13.438 1 98.5 32 THR B C 1
ATOM 1025 O O . THR B 1 32 ? 9.273 -10.422 -13.938 1 98.5 32 THR B O 1
ATOM 1028 N N . ARG B 1 33 ? 8.5 -9.352 -12.156 1 98.06 33 ARG B N 1
ATOM 1029 C CA . ARG B 1 33 ? 8.773 -10.461 -11.25 1 98.06 33 ARG B CA 1
ATOM 1030 C C . ARG B 1 33 ? 7.898 -11.664 -11.578 1 98.06 33 ARG B C 1
ATOM 1032 O O . ARG B 1 33 ? 8.367 -12.805 -11.547 1 98.06 33 ARG B O 1
ATOM 1039 N N . ARG B 1 34 ? 6.633 -11.336 -11.812 1 98.56 34 ARG B N 1
ATOM 1040 C CA . ARG B 1 34 ? 5.738 -12.414 -12.203 1 98.56 34 ARG B CA 1
ATOM 1041 C C . ARG B 1 34 ? 6.297 -13.18 -13.398 1 98.56 34 ARG B C 1
ATOM 1043 O O . ARG B 1 34 ? 6.336 -14.414 -13.383 1 98.56 34 ARG B O 1
ATOM 1050 N N . LYS B 1 35 ? 6.777 -12.469 -14.391 1 98.56 35 LYS B N 1
ATOM 1051 C CA . LYS B 1 35 ? 7.32 -13.078 -15.602 1 98.56 35 LYS B CA 1
ATOM 1052 C C . LYS B 1 35 ? 8.625 -13.812 -15.312 1 98.56 35 LYS B C 1
ATOM 1054 O O . LYS B 1 35 ? 8.875 -14.891 -15.867 1 98.56 35 LYS B O 1
ATOM 1059 N N . GLN B 1 36 ? 9.43 -13.25 -14.453 1 98.19 36 GLN B N 1
ATOM 1060 C CA . GLN B 1 36 ? 10.68 -13.891 -14.055 1 98.19 36 GLN B CA 1
ATOM 1061 C C . GLN B 1 36 ? 10.414 -15.258 -13.422 1 98.19 36 GLN B C 1
ATOM 1063 O O . GLN B 1 36 ? 11.234 -16.172 -13.547 1 98.19 36 GLN B O 1
ATOM 1068 N N . LEU B 1 37 ? 9.297 -15.375 -12.781 1 97.5 37 LEU B N 1
ATOM 1069 C CA . LEU B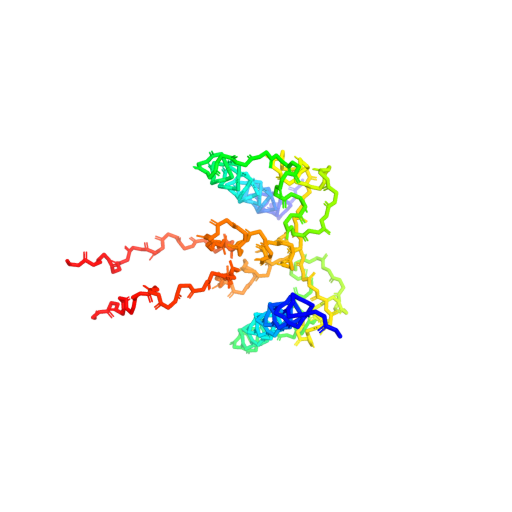 1 37 ? 8.93 -16.625 -12.117 1 97.5 37 LEU B CA 1
ATOM 1070 C C . LEU B 1 37 ? 8.094 -17.5 -13.039 1 97.5 37 LEU B C 1
ATOM 1072 O O . LEU B 1 37 ? 7.523 -18.5 -12.602 1 97.5 37 LEU B O 1
ATOM 1076 N N . ASN B 1 38 ? 7.887 -17.078 -14.297 1 98.38 38 ASN B N 1
ATOM 1077 C CA . ASN B 1 38 ? 7.16 -17.797 -15.336 1 98.38 38 ASN B CA 1
ATOM 1078 C C . ASN B 1 38 ? 5.699 -18.016 -14.953 1 98.38 38 ASN B C 1
ATOM 1080 O O . ASN B 1 38 ? 5.133 -19.078 -15.211 1 98.38 38 ASN B O 1
ATOM 1084 N N . MET B 1 39 ? 5.148 -17.078 -14.367 1 98.31 39 MET B N 1
ATOM 1085 C CA . MET B 1 39 ? 3.748 -17.125 -13.961 1 98.31 39 MET B CA 1
ATOM 1086 C C . MET B 1 39 ? 2.875 -16.312 -14.914 1 98.31 39 MET B C 1
ATOM 1088 O O . MET B 1 39 ? 3.26 -15.227 -15.352 1 98.31 39 MET B O 1
ATOM 1092 N N . THR B 1 40 ? 1.725 -16.859 -15.172 1 98.69 40 THR B N 1
ATOM 1093 C CA . THR B 1 40 ? 0.697 -16.094 -15.859 1 98.69 40 THR B CA 1
ATOM 1094 C C . THR B 1 40 ? -0.063 -15.211 -14.875 1 98.69 40 THR B C 1
ATOM 1096 O O . THR B 1 40 ? 0.081 -15.359 -13.656 1 98.69 40 THR B O 1
ATOM 1099 N N . GLN B 1 41 ? -0.766 -14.289 -15.438 1 98.75 41 GLN B N 1
ATOM 1100 C CA . GLN B 1 41 ? -1.63 -13.484 -14.578 1 98.75 41 GLN B CA 1
ATOM 1101 C C . GLN B 1 41 ? -2.619 -14.367 -13.812 1 98.75 41 GLN B C 1
ATOM 1103 O O . GLN B 1 41 ? -2.902 -14.117 -12.641 1 98.75 41 GLN B O 1
ATOM 1108 N N . GLN B 1 42 ? -3.137 -15.453 -14.414 1 98.81 42 GLN B N 1
ATOM 1109 C CA . GLN B 1 42 ? -4.082 -16.375 -13.789 1 98.81 42 GLN B CA 1
ATOM 1110 C C . GLN B 1 42 ? -3.438 -17.109 -12.625 1 98.81 42 GLN B C 1
ATOM 1112 O O . GLN B 1 42 ? -4.043 -17.234 -11.555 1 98.81 42 GLN B O 1
ATOM 1117 N N . GLU B 1 43 ? -2.248 -17.547 -12.891 1 98.69 43 GLU B N 1
ATOM 1118 C CA . GLU B 1 43 ? -1.555 -18.281 -11.844 1 98.69 43 GLU B CA 1
ATOM 1119 C C . GLU B 1 43 ? -1.301 -17.391 -10.625 1 98.69 43 GLU B C 1
ATOM 1121 O O . GLU B 1 43 ? -1.481 -17.828 -9.484 1 98.69 43 GLU B O 1
ATOM 1126 N N . LEU B 1 44 ? -0.872 -16.188 -10.836 1 98.56 44 LEU B N 1
ATOM 1127 C CA . LEU B 1 44 ? -0.682 -15.25 -9.727 1 98.56 44 LEU B CA 1
ATOM 1128 C C . LEU B 1 44 ? -2.002 -14.977 -9.016 1 98.56 44 LEU B C 1
ATOM 1130 O O . LEU B 1 44 ? -2.059 -14.984 -7.785 1 98.56 44 LEU B O 1
ATOM 1134 N N . ALA B 1 45 ? -3.045 -14.734 -9.766 1 98.69 45 ALA B N 1
ATOM 1135 C CA . ALA B 1 45 ? -4.375 -14.477 -9.219 1 98.69 45 ALA B CA 1
ATOM 1136 C C . ALA B 1 45 ? -4.836 -15.633 -8.336 1 98.69 45 ALA B C 1
ATOM 1138 O O . ALA B 1 45 ? -5.324 -15.406 -7.223 1 98.69 45 ALA B O 1
ATOM 1139 N N . ASP B 1 46 ? -4.625 -16.859 -8.773 1 98.19 46 ASP B N 1
ATOM 1140 C CA . ASP B 1 46 ? -4.996 -18.047 -8.023 1 98.19 46 ASP B CA 1
ATOM 1141 C C . ASP B 1 46 ? -4.207 -18.141 -6.719 1 98.19 46 ASP B C 1
ATOM 1143 O O . ASP B 1 46 ? -4.762 -18.5 -5.676 1 98.19 46 ASP B O 1
ATOM 1147 N N . ARG B 1 47 ? -2.992 -17.766 -6.77 1 96.12 47 ARG B N 1
ATOM 1148 C CA . ARG B 1 47 ? -2.109 -17.875 -5.613 1 96.12 47 ARG B CA 1
ATOM 1149 C C . ARG B 1 47 ? -2.551 -16.938 -4.496 1 96.12 47 ARG B C 1
ATOM 1151 O O . ARG B 1 47 ? -2.402 -17.266 -3.314 1 96.12 47 ARG B O 1
ATOM 1158 N N . ILE B 1 48 ? -3.096 -15.805 -4.941 1 96.25 48 ILE B N 1
ATOM 1159 C CA . ILE B 1 48 ? -3.404 -14.844 -3.889 1 96.25 48 ILE B CA 1
ATOM 1160 C C . ILE B 1 48 ? -4.914 -14.766 -3.688 1 96.25 48 ILE B C 1
ATOM 1162 O O . ILE B 1 48 ? -5.398 -13.953 -2.895 1 96.25 48 ILE B O 1
ATOM 1166 N N . GLY B 1 49 ? -5.688 -15.43 -4.422 1 96.75 49 GLY B N 1
ATOM 1167 C CA . GLY B 1 49 ? -7.117 -15.57 -4.191 1 96.75 49 GLY B CA 1
ATOM 1168 C C . GLY B 1 49 ? -7.93 -14.398 -4.711 1 96.75 49 GLY B C 1
ATOM 1169 O O . GLY B 1 49 ? -8.812 -13.898 -4.016 1 96.75 49 GLY B O 1
ATOM 1170 N N . VAL B 1 50 ? -7.586 -13.93 -5.918 1 97.62 50 VAL B N 1
ATOM 1171 C CA . VAL B 1 50 ? -8.352 -12.859 -6.547 1 97.62 50 VAL B CA 1
ATOM 1172 C C . VAL B 1 50 ? -8.648 -13.227 -8 1 97.62 50 VAL B C 1
ATOM 1174 O O . VAL B 1 50 ? -8.047 -14.156 -8.547 1 97.62 50 VAL B O 1
ATOM 1177 N N . PRO B 1 51 ? -9.586 -12.492 -8.578 1 98.38 51 PRO B N 1
ATOM 1178 C CA . PRO B 1 51 ? -9.805 -12.703 -10.008 1 98.38 51 PRO B CA 1
ATOM 1179 C C . PRO B 1 51 ? -8.625 -12.242 -10.859 1 98.38 51 PRO B C 1
ATOM 1181 O O . PRO B 1 51 ? -7.938 -11.281 -10.5 1 98.38 51 PRO B O 1
ATOM 1184 N N . LYS B 1 52 ? -8.438 -12.906 -11.984 1 98.56 52 LYS B N 1
ATOM 1185 C CA . LYS B 1 52 ? -7.387 -12.539 -12.93 1 98.56 52 LYS B CA 1
ATOM 1186 C C . LYS B 1 52 ? -7.488 -11.07 -13.32 1 98.56 52 LYS B C 1
ATOM 1188 O O . LYS B 1 52 ? -6.469 -10.406 -13.523 1 98.56 52 LYS B O 1
ATOM 1193 N N . SER B 1 53 ? -8.68 -10.57 -13.391 1 98.56 53 SER B N 1
ATOM 1194 C CA . SER B 1 53 ? -8.906 -9.188 -13.805 1 98.56 53 SER B CA 1
ATOM 1195 C C . SER B 1 53 ? -8.281 -8.203 -12.82 1 98.56 53 SER B C 1
ATOM 1197 O O . SER B 1 53 ? -7.867 -7.113 -13.203 1 98.56 53 SER B O 1
ATOM 1199 N N . THR B 1 54 ? -8.219 -8.602 -11.547 1 98.25 54 THR B N 1
ATOM 1200 C CA . THR B 1 54 ? -7.594 -7.758 -10.531 1 98.25 54 THR B CA 1
ATOM 1201 C C . THR B 1 54 ? -6.109 -7.574 -10.82 1 98.25 54 THR B C 1
ATOM 1203 O O . THR B 1 54 ? -5.602 -6.449 -10.805 1 98.25 54 THR B O 1
ATOM 1206 N N . ILE B 1 55 ? -5.418 -8.648 -11.172 1 98.69 55 ILE B N 1
ATOM 1207 C CA . ILE B 1 55 ? -3.996 -8.594 -11.508 1 98.69 55 ILE B CA 1
ATOM 1208 C C . ILE B 1 55 ? -3.791 -7.762 -12.766 1 98.69 55 ILE B C 1
ATOM 1210 O O . ILE B 1 55 ? -2.906 -6.902 -12.812 1 98.69 55 ILE B O 1
ATOM 1214 N N . GLY B 1 56 ? -4.617 -7.973 -13.734 1 98.5 56 GLY B N 1
ATOM 1215 C CA . GLY B 1 56 ? -4.52 -7.215 -14.969 1 98.5 56 GLY B CA 1
ATOM 1216 C C . GLY B 1 56 ? -4.656 -5.719 -14.766 1 98.5 56 GLY B C 1
ATOM 1217 O O . GLY B 1 56 ? -3.891 -4.938 -15.336 1 98.5 56 GLY B O 1
ATOM 1218 N N . ARG B 1 57 ? -5.625 -5.348 -13.992 1 98 57 ARG B N 1
ATOM 1219 C CA . ARG B 1 57 ? -5.859 -3.93 -13.734 1 98 57 ARG B CA 1
ATOM 1220 C C . ARG B 1 57 ? -4.707 -3.316 -12.953 1 98 57 ARG B C 1
ATOM 1222 O O . ARG B 1 57 ? -4.305 -2.18 -13.211 1 98 57 ARG B O 1
ATOM 1229 N N . ILE B 1 58 ? -4.188 -4.039 -11.992 1 97.88 58 ILE B N 1
ATOM 1230 C CA . ILE B 1 58 ? -3.059 -3.562 -11.203 1 97.88 58 ILE B CA 1
ATOM 1231 C C . ILE B 1 58 ? -1.837 -3.377 -12.094 1 97.88 58 ILE B C 1
ATOM 1233 O O . ILE B 1 58 ? -1.186 -2.33 -12.062 1 97.88 58 ILE B O 1
ATOM 1237 N N . GLU B 1 59 ? -1.578 -4.352 -13 1 98.12 59 GLU B N 1
ATOM 1238 C CA . GLU B 1 59 ? -0.388 -4.316 -13.844 1 98.12 59 GLU B CA 1
ATOM 1239 C C . GLU B 1 59 ? -0.518 -3.26 -14.938 1 98.12 59 GLU B C 1
ATOM 1241 O O . GLU B 1 59 ? 0.481 -2.846 -15.531 1 98.12 59 GLU B O 1
ATOM 1246 N N . ALA B 1 60 ? -1.753 -2.828 -15.18 1 96.62 60 ALA B N 1
ATOM 1247 C CA . ALA B 1 60 ? -1.998 -1.779 -16.172 1 96.62 60 ALA B CA 1
ATOM 1248 C C . ALA B 1 60 ? -2.043 -0.405 -15.5 1 96.62 60 ALA B C 1
ATOM 1250 O O . ALA B 1 60 ? -2.223 0.611 -16.172 1 96.62 60 ALA B O 1
ATOM 1251 N N . GLY B 1 61 ? -1.94 -0.364 -14.234 1 93.81 61 GLY B N 1
ATOM 1252 C CA . GLY B 1 61 ? -1.991 0.9 -13.516 1 93.81 61 GLY B CA 1
ATOM 1253 C C . GLY B 1 61 ? -3.391 1.478 -13.422 1 93.81 61 GLY B C 1
ATOM 1254 O O . GLY B 1 61 ? -3.559 2.674 -13.172 1 93.81 61 GLY B O 1
ATOM 1255 N N . LEU B 1 62 ? -4.398 0.618 -13.531 1 93.5 62 LEU B N 1
ATOM 1256 C CA . LEU B 1 62 ? -5.773 1.101 -13.594 1 93.5 62 LEU B CA 1
ATOM 1257 C C . LEU B 1 62 ? -6.41 1.114 -12.211 1 93.5 62 LEU B C 1
ATOM 1259 O O . LEU B 1 62 ? -7.445 1.751 -12.008 1 93.5 62 LEU B O 1
ATOM 1263 N N . THR B 1 63 ? -5.871 0.404 -11.2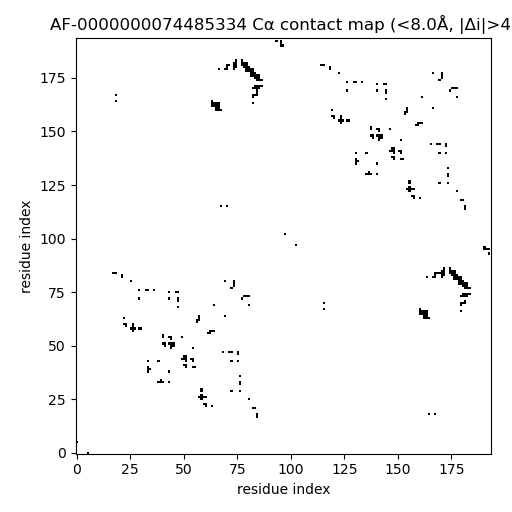73 1 93.44 63 THR B N 1
ATOM 1264 C CA . THR B 1 63 ? -6.383 0.375 -9.906 1 93.44 63 THR B CA 1
ATOM 1265 C C . THR B 1 63 ? -5.238 0.46 -8.898 1 93.44 63 THR B C 1
ATOM 1267 O O . THR B 1 63 ? -4.176 -0.127 -9.109 1 93.44 63 THR B O 1
ATOM 1270 N N . SER B 1 64 ? -5.449 1.288 -7.922 1 94.88 64 SER B N 1
ATOM 1271 C CA . SER B 1 64 ? -4.539 1.281 -6.781 1 94.88 64 SER B CA 1
ATOM 1272 C C . SER B 1 64 ? -4.84 0.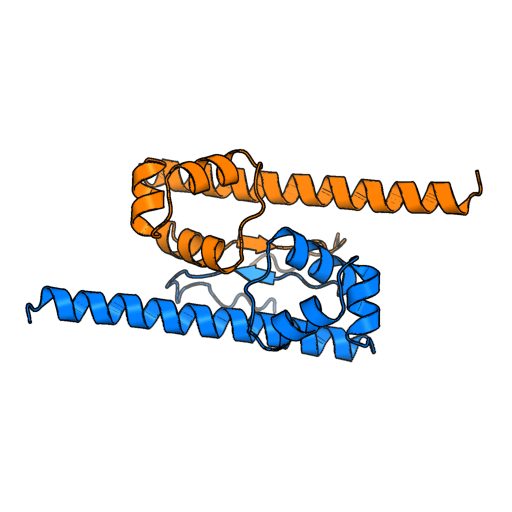117 -5.84 1 94.88 64 SER B C 1
ATOM 1274 O O . SER B 1 64 ? -5.914 0.057 -5.242 1 94.88 64 SER B O 1
ATOM 1276 N N . PRO B 1 65 ? -3.924 -0.778 -5.75 1 97 65 PRO B N 1
ATOM 1277 C CA . PRO B 1 65 ? -4.23 -1.921 -4.883 1 97 65 PRO B CA 1
ATOM 1278 C C . PRO B 1 65 ? -4.27 -1.547 -3.404 1 97 65 PRO B C 1
ATOM 1280 O O . PRO B 1 65 ? -3.68 -0.54 -3.002 1 97 65 PRO B O 1
ATOM 1283 N N . ARG B 1 66 ? -4.973 -2.412 -2.617 1 96.94 66 ARG B N 1
ATOM 1284 C CA . ARG B 1 66 ? -4.926 -2.309 -1.163 1 96.94 66 ARG B CA 1
ATOM 1285 C C . ARG B 1 66 ? -3.623 -2.887 -0.615 1 96.94 66 ARG B C 1
ATOM 1287 O O . ARG B 1 66 ? -3.006 -3.748 -1.245 1 96.94 66 ARG B O 1
ATOM 1294 N N . VAL B 1 67 ? -3.256 -2.475 0.521 1 96.5 67 VAL B N 1
ATOM 1295 C CA . VAL B 1 67 ? -2.082 -2.988 1.219 1 96.5 67 VAL B CA 1
ATOM 1296 C C . VAL B 1 67 ? -2.184 -4.508 1.354 1 96.5 67 VAL B C 1
ATOM 1298 O O . VAL B 1 67 ? -1.201 -5.223 1.144 1 96.5 67 VAL B O 1
ATOM 1301 N N . GLU B 1 68 ? -3.314 -4.992 1.636 1 96.12 68 GLU B N 1
ATOM 1302 C CA . GLU B 1 68 ? -3.516 -6.43 1.787 1 96.12 68 GLU B CA 1
ATOM 1303 C C . GLU B 1 68 ? -3.186 -7.172 0.494 1 96.12 68 GLU B C 1
ATOM 1305 O O . GLU B 1 68 ? -2.537 -8.219 0.521 1 96.12 68 GLU B O 1
ATOM 1310 N N . THR B 1 69 ? -3.639 -6.629 -0.575 1 97.44 69 THR B N 1
ATOM 1311 C CA . THR B 1 69 ? -3.381 -7.258 -1.867 1 97.44 69 THR B CA 1
ATOM 1312 C C . THR B 1 69 ? -1.893 -7.211 -2.203 1 97.44 69 THR B C 1
ATOM 1314 O O . THR B 1 69 ? -1.32 -8.211 -2.643 1 97.44 69 THR B O 1
ATOM 1317 N N . LEU B 1 70 ? -1.286 -6.113 -1.968 1 97.81 70 LEU B N 1
ATOM 1318 C CA . LEU B 1 70 ? 0.143 -5.984 -2.232 1 97.81 70 LEU B CA 1
ATOM 1319 C C . LEU B 1 70 ? 0.947 -6.93 -1.346 1 97.81 70 LEU B C 1
ATOM 1321 O O . LEU B 1 70 ? 1.976 -7.461 -1.77 1 97.81 70 LEU B O 1
ATOM 1325 N N . PHE B 1 71 ? 0.473 -7.094 -0.104 1 97.56 71 PHE B N 1
ATOM 1326 C CA . PHE B 1 71 ? 1.117 -8.031 0.807 1 97.56 71 PHE B CA 1
ATOM 1327 C C . PHE B 1 71 ? 1.09 -9.445 0.236 1 97.56 71 PHE B C 1
ATOM 1329 O O . PHE B 1 71 ? 2.119 -10.125 0.196 1 97.56 71 PHE B O 1
ATOM 1336 N N . LYS B 1 72 ? -0.044 -9.828 -0.207 1 97.56 72 LYS B N 1
ATOM 1337 C CA . LYS B 1 72 ? -0.187 -11.164 -0.777 1 97.56 72 LYS B CA 1
ATOM 1338 C C . LYS B 1 72 ? 0.671 -11.32 -2.029 1 97.56 72 LYS B C 1
ATOM 1340 O O . LYS B 1 72 ? 1.288 -12.367 -2.238 1 97.56 72 LYS B O 1
ATOM 1345 N N . ILE B 1 73 ? 0.705 -10.266 -2.84 1 98.19 73 ILE B N 1
ATOM 1346 C CA . ILE B 1 73 ? 1.531 -10.297 -4.043 1 98.19 73 ILE B CA 1
ATOM 1347 C C . ILE B 1 73 ? 3.006 -10.375 -3.652 1 98.19 73 ILE B C 1
ATOM 1349 O O . ILE B 1 73 ? 3.771 -11.133 -4.254 1 98.19 73 ILE B O 1
ATOM 1353 N N . SER B 1 74 ? 3.357 -9.609 -2.699 1 97.94 74 SER B N 1
ATOM 1354 C CA . SER B 1 74 ? 4.734 -9.633 -2.217 1 97.94 74 SER B CA 1
ATOM 1355 C C . SER B 1 74 ? 5.137 -11.031 -1.752 1 97.94 74 SER B C 1
ATOM 1357 O O . SER B 1 74 ? 6.266 -11.461 -1.981 1 97.94 74 SER B O 1
ATOM 1359 N N . GLN B 1 75 ? 4.238 -11.727 -1.12 1 96.44 75 GLN B N 1
ATOM 1360 C CA . GLN B 1 75 ? 4.48 -13.094 -0.684 1 96.44 75 GLN B CA 1
ATOM 1361 C C . GLN B 1 75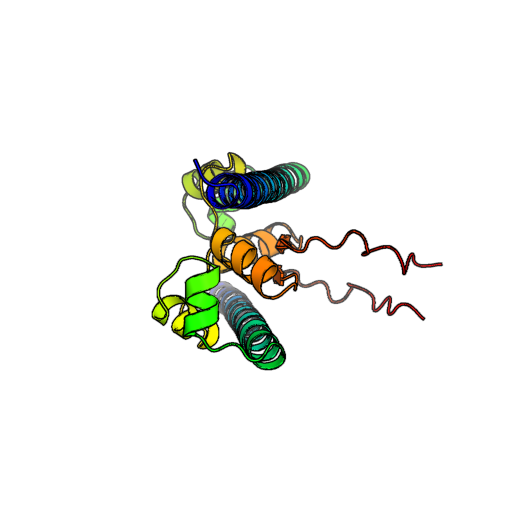 ? 4.637 -14.031 -1.877 1 96.44 75 GLN B C 1
ATOM 1363 O O . GLN B 1 75 ? 5.594 -14.805 -1.943 1 96.44 75 GLN B O 1
ATOM 1368 N N . ALA B 1 76 ? 3.729 -13.898 -2.77 1 96.88 76 ALA B N 1
ATOM 1369 C CA . ALA B 1 76 ? 3.688 -14.805 -3.916 1 96.88 76 ALA B CA 1
ATOM 1370 C C . ALA B 1 76 ? 4.906 -14.609 -4.812 1 96.88 76 ALA B C 1
ATOM 1372 O O . ALA B 1 76 ? 5.398 -15.562 -5.418 1 96.88 76 ALA B O 1
ATOM 1373 N N . LEU B 1 77 ? 5.375 -13.375 -4.891 1 97.69 77 LEU B N 1
ATOM 1374 C CA . LEU B 1 77 ? 6.469 -13.047 -5.797 1 97.69 77 LEU B CA 1
ATOM 1375 C C . LEU B 1 77 ? 7.789 -12.938 -5.043 1 97.69 77 LEU B C 1
ATOM 1377 O O . LEU B 1 77 ? 8.844 -12.719 -5.648 1 97.69 77 LEU B O 1
ATOM 1381 N N . ASN B 1 78 ? 7.777 -12.992 -3.797 1 95.69 78 ASN B N 1
ATOM 1382 C CA . ASN B 1 78 ? 8.953 -12.898 -2.939 1 95.69 78 ASN B CA 1
ATOM 1383 C C . ASN B 1 78 ? 9.688 -11.578 -3.146 1 95.69 78 ASN B C 1
ATOM 1385 O O . ASN B 1 78 ? 10.898 -11.562 -3.365 1 95.69 78 ASN B O 1
ATOM 1389 N N . THR B 1 79 ? 8.938 -10.422 -3.078 1 95.62 79 THR B N 1
ATOM 1390 C CA . THR B 1 79 ? 9.484 -9.086 -3.283 1 95.62 79 THR B CA 1
ATOM 1391 C C . THR B 1 79 ? 8.758 -8.062 -2.416 1 95.62 79 THR B C 1
ATOM 1393 O O . THR B 1 79 ? 7.527 -8.055 -2.354 1 95.62 79 THR B O 1
ATOM 1396 N N . PRO B 1 80 ? 9.508 -7.246 -1.763 1 96 80 PRO B N 1
ATOM 1397 C CA . PRO B 1 80 ? 8.867 -6.148 -1.036 1 96 80 PRO B CA 1
ATOM 1398 C C . PRO B 1 80 ? 8.508 -4.973 -1.941 1 96 80 PRO B C 1
ATOM 1400 O O . PRO B 1 80 ? 9.07 -4.836 -3.031 1 96 80 PRO B O 1
ATOM 1403 N N . PHE B 1 81 ? 7.484 -4.102 -1.529 1 96.12 81 PHE B N 1
ATOM 1404 C CA . PHE B 1 81 ? 7.082 -2.877 -2.215 1 96.12 81 PHE B CA 1
ATOM 1405 C C . PHE B 1 81 ? 7.215 -1.671 -1.294 1 96.12 81 PHE B C 1
ATOM 1407 O O . PHE B 1 81 ? 6.875 -1.745 -0.112 1 96.12 81 PHE B O 1
ATOM 1414 N N . ILE B 1 82 ? 7.758 -0.539 -1.867 1 95.5 82 ILE B N 1
ATOM 1415 C CA . ILE B 1 82 ? 7.957 0.683 -1.095 1 95.5 82 ILE B CA 1
ATOM 1416 C C . ILE B 1 82 ? 6.977 1.754 -1.562 1 95.5 82 ILE B C 1
ATOM 1418 O O . ILE B 1 82 ? 6.891 2.049 -2.756 1 95.5 82 ILE B O 1
ATOM 1422 N N . ILE B 1 83 ? 6.18 2.25 -0.649 1 95.81 83 ILE B N 1
ATOM 1423 C CA . ILE B 1 83 ? 5.293 3.383 -0.891 1 95.81 83 ILE B CA 1
ATOM 1424 C C . ILE B 1 83 ? 5.914 4.656 -0.326 1 95.81 83 ILE B C 1
ATOM 1426 O O . ILE B 1 83 ? 5.914 4.871 0.889 1 95.81 83 ILE B O 1
ATOM 1430 N N . ASP B 1 84 ? 6.445 5.508 -1.288 1 94.5 84 ASP B N 1
ATOM 1431 C CA . ASP B 1 84 ? 7.223 6.66 -0.847 1 94.5 84 ASP B CA 1
ATOM 1432 C C . ASP B 1 84 ? 6.805 7.922 -1.598 1 94.5 84 ASP B C 1
ATOM 1434 O O . ASP B 1 84 ? 7.176 8.117 -2.758 1 94.5 84 ASP B O 1
ATOM 1438 N N . GLY B 1 85 ? 6.191 8.742 -0.9 1 92.25 85 GLY B N 1
ATOM 1439 C CA . GLY B 1 85 ? 5.852 10.039 -1.457 1 92.25 85 GLY B CA 1
ATOM 1440 C C . GLY B 1 85 ? 6.77 11.148 -0.982 1 92.25 85 GLY B C 1
ATOM 1441 O O . GLY B 1 85 ? 6.508 12.328 -1.229 1 92.25 85 GLY B O 1
ATOM 1442 N N . THR B 1 86 ? 7.844 10.781 -0.281 1 89.69 86 THR B N 1
ATOM 1443 C CA . THR B 1 86 ? 8.703 11.797 0.322 1 89.69 86 THR B CA 1
ATOM 1444 C C . THR B 1 86 ? 9.57 12.469 -0.737 1 89.69 86 THR B C 1
ATOM 1446 O O . THR B 1 86 ? 9.82 11.898 -1.8 1 89.69 86 THR B O 1
ATOM 1449 N N . SER B 1 87 ? 9.742 13.766 -0.6 1 72.5 87 SER B N 1
ATOM 1450 C CA . SER B 1 87 ? 10.625 14.523 -1.477 1 72.5 87 SER B CA 1
ATOM 1451 C C . SER B 1 87 ? 12.086 14.164 -1.238 1 72.5 87 SER B C 1
ATOM 1453 O O . SER B 1 87 ? 12.984 14.766 -1.834 1 72.5 87 SER B O 1
ATOM 1455 N N . ARG B 1 88 ? 12.5 13.141 -0.533 1 56.25 88 ARG B N 1
ATOM 1456 C CA . ARG B 1 88 ? 13.891 13.055 -0.102 1 56.25 88 ARG B CA 1
ATOM 1457 C C . ARG B 1 88 ? 14.828 12.867 -1.295 1 56.25 88 ARG B C 1
ATOM 1459 O O . ARG B 1 88 ? 14.703 11.891 -2.035 1 56.25 88 ARG B O 1
ATOM 1466 N N . GLN B 1 89 ? 15.289 13.836 -1.95 1 47.44 89 GLN B N 1
ATOM 1467 C CA . GLN B 1 89 ? 16.656 13.859 -2.451 1 47.44 89 GLN B CA 1
ATOM 1468 C C . GLN B 1 89 ? 17.578 13.031 -1.564 1 47.44 89 GLN B C 1
ATOM 1470 O O . GLN B 1 89 ? 18.688 12.672 -1.976 1 47.44 89 GLN B O 1
ATOM 1475 N N . ASP B 1 90 ? 17.484 13.055 -0.19 1 40.34 90 ASP B N 1
ATOM 1476 C CA . ASP B 1 90 ? 18.656 12.711 0.606 1 40.34 90 ASP B CA 1
ATOM 1477 C C . ASP B 1 90 ? 18.812 11.195 0.723 1 40.34 90 ASP B C 1
ATOM 1479 O O . ASP B 1 90 ? 19.484 10.695 1.632 1 40.34 90 ASP B O 1
ATOM 1483 N N . HIS B 1 91 ? 18.016 10.461 0.176 1 40.91 91 HIS B N 1
ATOM 1484 C CA . HIS B 1 91 ? 18.484 9.102 0.446 1 40.91 91 HIS B CA 1
ATOM 1485 C C . HIS B 1 91 ? 19.875 8.875 -0.135 1 40.91 91 HIS B C 1
ATOM 1487 O O . HIS B 1 91 ? 20.016 8.328 -1.234 1 40.91 91 HIS B O 1
ATOM 1493 N N . ASN B 1 92 ? 20.797 9.828 -0.08 1 34.06 92 ASN B N 1
ATOM 1494 C CA . ASN B 1 92 ? 22.203 9.562 -0.362 1 34.06 92 ASN B CA 1
ATOM 1495 C C . ASN B 1 92 ? 22.641 8.188 0.158 1 34.06 92 ASN B C 1
ATOM 1497 O O . ASN B 1 92 ? 23.297 7.43 -0.553 1 34.06 92 ASN B O 1
ATOM 1501 N N . LEU B 1 93 ? 22.953 8 1.569 1 30.16 93 LEU B N 1
ATOM 1502 C CA . LEU B 1 93 ? 24.25 7.633 2.115 1 30.16 93 LEU B CA 1
ATOM 1503 C C . LEU B 1 93 ? 24.484 6.133 1.983 1 30.16 93 LEU B C 1
ATOM 1505 O O . LEU B 1 93 ? 25.547 5.707 1.517 1 30.16 93 LEU B O 1
ATOM 1509 N N . HIS B 1 94 ? 23.969 5.121 2.943 1 31.58 94 HIS B N 1
ATOM 1510 C CA . HIS B 1 94 ? 24.953 4.102 3.301 1 31.58 94 HIS B CA 1
ATOM 1511 C C . HIS B 1 94 ? 25.031 3.021 2.227 1 31.58 94 HIS B C 1
ATOM 1513 O O . HIS B 1 94 ? 24.078 2.271 2.016 1 31.58 94 HIS B O 1
ATOM 1519 N N . VAL B 1 95 ? 25.594 3.463 1.25 1 28.44 95 VAL B N 1
ATOM 1520 C CA . VAL B 1 95 ? 26.25 2.469 0.405 1 28.44 95 VAL B CA 1
ATOM 1521 C C . VAL B 1 95 ? 27.078 1.522 1.268 1 28.44 95 VAL B C 1
ATOM 1523 O O . VAL B 1 95 ? 27.906 1.969 2.061 1 28.44 95 VAL B O 1
ATOM 1526 N N . GLN B 1 96 ? 26.625 0.373 1.48 1 26.94 96 GLN B N 1
ATOM 1527 C CA . GLN B 1 96 ? 27.578 -0.656 1.877 1 26.94 96 GLN B CA 1
ATOM 1528 C C . GLN B 1 96 ? 28.891 -0.508 1.118 1 26.94 96 GLN B C 1
ATOM 1530 O O . GLN B 1 96 ? 28.906 -0.451 -0.113 1 26.94 96 GLN B O 1
ATOM 1535 N N . ILE B 1 97 ? 29.969 -0.157 1.979 1 22.42 97 ILE B N 1
ATOM 1536 C CA . ILE B 1 97 ? 31.391 -0.44 1.807 1 22.42 97 ILE B CA 1
ATOM 1537 C C . ILE B 1 97 ? 31.562 -1.829 1.198 1 22.42 97 ILE B C 1
ATOM 1539 O O . ILE B 1 97 ? 30.922 -2.789 1.624 1 22.42 97 ILE B O 1
#

pLDDT: mean 88.82, std 18.88, range [22.42, 98.81]

Organism: Parageobacillus thermoglucosidasius (NCBI:txid1426)

InterPro domains:
  IPR001387 Cro/C1-type, helix-turn-helix domain [PF01381] (30-81)
  IPR001387 Cro/C1-type, helix-turn-helix domain [PS50943] (30-86)
  IPR001387 Cro/C1-type, helix-turn-helix domain [SM00530] (29-84)
  IPR001387 Cro/C1-type, helix-turn-helix domain [cd00093] (27-81)
  IPR010982 Lambda repressor-like, DNA-binding domain superfamily [G3DSA:1.10.260.40] (17-83)
  IPR010982 Lambda repressor-like, DNA-binding domain superfamily [SSF47413] (25-81)

Sequence (194 aa):
MSDFFKKYAAIRGEQHVKKLQLEGTIAAQIKTRRKQLNMTQQELADRIGVPKSTIGRIEAGLTSPRVETLFKISQALNTPFIIDGTSRQDHNLHVQIMSDFFKKYAAIRGEQHVKKLQLEGTIAAQIKTRRKQLNMTQQELADRIGVPKSTIGRIEAGLTSPRVETLFKISQALNTPFIIDGTSRQDHNLHVQI

Nearest PDB structures (foldseek):
  8ezt-assembly1_D-2  TM=8.359E-01  e=2.121E-04  Legionella pneumophila
  2b5a-assembly1_A  TM=9.323E-01  e=7.776E-04  [Bacillus] caldolyticus
  3f51-assembly1_A  TM=9.512E-01  e=1.247E-03  Corynebacterium glutamicum
  1y7y-assembly1_B  TM=9.527E-01  e=1.777E-03  Aeromonas hydrophila
  1y7y-assembly1_A  TM=9.266E-01  e=2.388E-03  Aeromonas hydrophila

Foldseek 3Di:
DDPVVVVVVVVVVVLVVVVLVQLQVLLCVLVVLCVVVPHDLCRLCVQLVHDSVVNVCSNVSNDDDDPSSQVSSCVVSVHDGDDDPDPDPPPDPPPPD/DDPVVVVVVVVVVVLVVVVLVLLQVLLCVLVVLCVVVPHDLCRLCVQLVHDSVVNVCSNVSNDDDDPSSQVSSCVVSVHDGDDDPDPDPPPPDDDDD

Radius of gyration: 18.64 Å; Cα contacts (8 Å, |Δi|>4): 208; chains: 2; bounding box: 44×70×33 Å

Secondary structure (DSSP, 8-state):
--HHHHHHHHHHHHHHHHHHHHHHHHHHHHHHHHHHTT--HHHHHHHHTS-HHHHHHHHTT-S--BHHHHHHHHHHHT--EEE-----S--------/--HHHHHHHHHHHHHHHHHHHHHHHHHHHHHHHHHHTT--HHHHHHHHTS-HHHHHHHHTT-S--BHHHHHHHHHHHT--EEE-----S-TT-----